Protein AF-A0A345NU60-F1 (afdb_monomer_lite)

Structure (mmCIF, N/CA/C/O backbone):
data_AF-A0A345NU60-F1
#
_entry.id   AF-A0A345NU60-F1
#
loop_
_atom_site.group_PDB
_atom_site.id
_atom_site.type_symbol
_atom_site.label_atom_id
_atom_site.label_alt_id
_atom_site.label_comp_id
_atom_site.label_asym_id
_atom_site.label_entity_id
_atom_site.label_seq_id
_atom_site.pdbx_PDB_ins_code
_atom_site.Cartn_x
_atom_site.Cartn_y
_atom_site.Cartn_z
_atom_site.occupancy
_atom_site.B_iso_or_equiv
_atom_site.auth_seq_id
_atom_site.auth_comp_id
_atom_site.auth_asym_id
_atom_site.auth_atom_id
_atom_site.pdbx_PDB_model_num
ATOM 1 N N . MET A 1 1 ? -7.873 -13.244 8.689 1.00 37.06 1 MET A N 1
ATOM 2 C CA . MET A 1 1 ? -7.153 -12.524 7.619 1.00 37.06 1 MET A CA 1
ATOM 3 C C . MET A 1 1 ? -5.979 -13.370 7.153 1.00 37.06 1 MET A C 1
ATOM 5 O O . MET A 1 1 ? -5.096 -13.674 7.952 1.00 37.06 1 MET A O 1
ATOM 9 N N . LYS A 1 2 ? -6.016 -13.857 5.907 1.00 31.64 2 LYS A N 1
ATOM 10 C CA . LYS A 1 2 ? -4.873 -14.560 5.304 1.00 31.64 2 LYS A CA 1
ATOM 11 C C . LYS A 1 2 ? -3.708 -13.569 5.213 1.00 31.64 2 LYS A C 1
ATOM 13 O O . LYS A 1 2 ? -3.926 -12.404 4.907 1.00 31.64 2 LYS A O 1
ATOM 18 N N . LYS A 1 3 ? -2.487 -14.013 5.525 1.00 34.06 3 LYS A N 1
ATOM 19 C CA . LYS A 1 3 ? -1.282 -13.175 5.450 1.00 34.06 3 LYS A CA 1
ATOM 20 C C . LYS A 1 3 ? -1.138 -12.659 4.016 1.00 34.06 3 LYS A C 1
ATOM 22 O O . LYS A 1 3 ? -0.858 -13.453 3.120 1.00 34.06 3 LYS A O 1
ATOM 27 N N . ILE A 1 4 ? -1.334 -11.359 3.809 1.00 42.28 4 ILE A N 1
ATOM 28 C CA . ILE A 1 4 ? -1.084 -10.701 2.527 1.00 42.28 4 ILE A CA 1
ATOM 29 C C . ILE A 1 4 ? 0.436 -10.595 2.382 1.00 42.28 4 ILE A C 1
ATOM 31 O O . ILE A 1 4 ? 1.082 -9.663 2.856 1.00 42.28 4 ILE A O 1
ATOM 35 N N . LEU A 1 5 ? 1.039 -11.635 1.809 1.00 33.47 5 LEU A N 1
ATOM 36 C CA . LEU A 1 5 ? 2.468 -11.679 1.548 1.00 33.47 5 LEU A CA 1
ATOM 37 C C . LEU A 1 5 ? 2.736 -10.937 0.232 1.00 33.47 5 LEU A C 1
ATOM 39 O O . LEU A 1 5 ? 2.648 -11.515 -0.847 1.00 33.47 5 LEU A O 1
ATOM 43 N N . LEU A 1 6 ? 3.060 -9.648 0.329 1.00 40.03 6 LEU A N 1
ATOM 44 C CA . LEU A 1 6 ? 3.560 -8.847 -0.790 1.00 40.03 6 LEU A CA 1
ATOM 45 C C . LEU A 1 6 ? 4.990 -9.311 -1.125 1.00 40.03 6 LEU A C 1
ATOM 47 O O . LEU A 1 6 ? 5.982 -8.816 -0.584 1.00 40.03 6 LEU A O 1
ATOM 51 N N . VAL A 1 7 ? 5.103 -10.335 -1.974 1.00 34.22 7 VAL A N 1
ATOM 52 C CA . VAL A 1 7 ? 6.391 -10.830 -2.477 1.00 34.22 7 VAL A CA 1
ATOM 53 C C . VAL A 1 7 ? 6.809 -9.978 -3.672 1.00 34.22 7 VAL A C 1
ATOM 55 O O . VAL A 1 7 ? 6.664 -10.372 -4.823 1.00 34.22 7 VAL A O 1
ATOM 58 N N . LEU A 1 8 ? 7.391 -8.806 -3.411 1.00 44.75 8 LEU A N 1
ATOM 59 C CA . LEU A 1 8 ? 8.266 -8.179 -4.400 1.00 44.75 8 LEU A CA 1
ATOM 60 C C . LEU A 1 8 ? 9.623 -8.897 -4.328 1.00 44.75 8 LEU A C 1
ATOM 62 O O . LEU A 1 8 ? 10.467 -8.561 -3.493 1.00 44.75 8 LEU A O 1
ATOM 66 N N . SER A 1 9 ? 9.892 -9.859 -5.203 1.00 34.19 9 SER A N 1
ATOM 67 C CA . SER A 1 9 ? 11.262 -10.332 -5.441 1.00 34.19 9 SER A CA 1
ATOM 68 C C . SER A 1 9 ? 11.577 -10.303 -6.933 1.00 34.19 9 SER A C 1
ATOM 70 O O . SER A 1 9 ? 11.362 -11.283 -7.637 1.00 34.19 9 SER A O 1
ATOM 72 N N . MET A 1 10 ? 12.120 -9.178 -7.408 1.00 47.56 10 MET A N 1
ATOM 73 C CA . MET A 1 10 ? 12.969 -9.169 -8.599 1.00 47.56 10 MET A CA 1
ATOM 74 C C . MET A 1 10 ? 14.352 -9.672 -8.186 1.00 47.56 10 MET A C 1
ATOM 76 O O . MET A 1 10 ? 15.073 -8.991 -7.455 1.00 47.56 10 MET A O 1
ATOM 80 N N . ILE A 1 11 ? 14.690 -10.890 -8.601 1.00 37.41 11 ILE A N 1
ATOM 81 C CA . ILE A 1 11 ? 16.056 -11.411 -8.553 1.00 37.41 11 ILE A CA 1
ATOM 82 C C . ILE A 1 11 ? 16.628 -11.191 -9.949 1.00 37.41 11 ILE A C 1
ATOM 84 O O . ILE A 1 11 ? 16.094 -11.728 -10.917 1.00 37.41 11 ILE A O 1
ATOM 88 N N . PHE A 1 12 ? 17.692 -10.400 -10.048 1.00 53.81 12 PHE A N 1
ATOM 89 C CA . PHE A 1 12 ? 18.432 -10.238 -11.292 1.00 53.81 12 PHE A CA 1
ATOM 90 C C . PHE A 1 12 ? 19.700 -11.091 -11.270 1.00 53.81 12 PHE A C 1
ATOM 92 O O . PHE A 1 12 ? 20.455 -11.067 -10.299 1.00 53.81 12 PHE A O 1
ATOM 99 N N . LEU A 1 13 ? 19.931 -11.816 -12.362 1.00 37.97 13 LEU A N 1
ATOM 100 C CA . LEU A 1 13 ? 21.223 -12.386 -12.732 1.00 37.97 13 LEU A CA 1
ATOM 101 C C . LEU A 1 13 ? 21.728 -11.531 -13.898 1.00 37.97 13 LEU A C 1
ATOM 103 O O . LEU A 1 13 ? 21.046 -11.465 -14.915 1.00 37.97 13 LEU A O 1
ATOM 107 N N . TYR A 1 14 ? 22.861 -10.843 -13.740 1.00 55.00 14 TYR A N 1
ATOM 108 C CA . TYR A 1 14 ? 23.438 -10.015 -14.804 1.00 55.00 14 TYR A CA 1
ATOM 109 C C . TYR A 1 14 ? 24.784 -10.579 -15.261 1.00 55.00 14 TYR A C 1
ATOM 111 O O . TYR A 1 14 ? 25.679 -10.802 -14.442 1.00 55.00 14 TYR A O 1
ATOM 119 N N . GLY A 1 15 ? 24.925 -10.769 -16.576 1.00 44.53 15 GLY A N 1
ATOM 120 C CA . GLY A 1 15 ? 26.195 -10.997 -17.257 1.00 44.53 15 GLY A CA 1
ATOM 121 C C . GLY A 1 15 ? 26.797 -9.679 -17.751 1.00 44.53 15 GLY A C 1
ATOM 122 O O . GLY A 1 15 ? 26.311 -9.087 -18.713 1.00 44.53 15 GLY A O 1
ATOM 123 N N . CYS A 1 16 ? 27.882 -9.220 -17.119 1.00 44.72 16 CYS A N 1
ATOM 124 C CA . CYS A 1 16 ? 28.660 -8.066 -17.580 1.00 44.72 16 CYS A CA 1
ATOM 125 C C . CYS A 1 16 ? 29.133 -8.280 -19.018 1.00 44.72 16 CYS A C 1
ATOM 127 O O . CYS A 1 16 ? 29.968 -9.145 -19.277 1.00 44.72 16 CYS A O 1
ATOM 129 N N . SER A 1 17 ? 28.653 -7.470 -19.953 1.00 43.28 17 SER A N 1
ATOM 130 C CA . SER A 1 17 ? 29.192 -7.494 -21.306 1.00 43.28 17 SER A CA 1
ATOM 131 C C . SER A 1 17 ? 29.131 -6.114 -21.963 1.00 43.28 17 SER A C 1
ATOM 133 O O . SER A 1 17 ? 28.233 -5.309 -21.719 1.00 43.28 17 SER A O 1
ATOM 135 N N . HIS A 1 18 ? 30.163 -5.828 -22.746 1.00 48.66 18 HIS A N 1
ATOM 136 C CA . HIS A 1 18 ? 30.676 -4.496 -23.043 1.00 48.66 18 HIS A CA 1
ATOM 137 C C . HIS A 1 18 ? 30.187 -4.019 -24.424 1.00 48.66 18 HIS A C 1
ATOM 139 O O . HIS A 1 18 ? 30.921 -4.170 -25.386 1.00 48.66 18 HIS A O 1
ATOM 145 N N . GLU A 1 19 ? 28.959 -3.486 -24.543 1.00 43.19 19 GLU A N 1
ATOM 146 C CA . GLU A 1 19 ? 28.569 -2.640 -25.694 1.00 43.19 19 GLU A CA 1
ATOM 147 C C . GLU A 1 19 ? 27.298 -1.786 -25.448 1.00 43.19 19 GLU A C 1
ATOM 149 O O . GLU A 1 19 ? 26.318 -2.248 -24.865 1.00 43.19 19 GLU A O 1
ATOM 154 N N . THR A 1 20 ? 27.343 -0.542 -25.956 1.00 51.22 20 THR A N 1
ATOM 155 C CA . THR A 1 20 ? 26.366 0.582 -26.002 1.00 51.22 20 THR A CA 1
ATOM 156 C C . THR A 1 20 ? 25.952 1.310 -24.705 1.00 51.22 20 THR A C 1
ATOM 158 O O . THR A 1 20 ? 25.317 0.774 -23.801 1.00 51.22 20 THR A O 1
ATOM 161 N N . THR A 1 21 ? 26.243 2.617 -24.678 1.00 63.09 21 THR A N 1
ATOM 162 C CA . THR A 1 21 ? 25.981 3.581 -23.591 1.00 63.09 21 THR A CA 1
ATOM 163 C C . THR A 1 21 ? 24.506 3.711 -23.194 1.00 63.09 21 THR A C 1
ATOM 165 O O . THR A 1 21 ? 24.217 3.911 -22.019 1.00 63.09 21 THR A O 1
ATOM 168 N N . GLN A 1 22 ? 23.565 3.547 -24.131 1.00 64.38 22 GLN A N 1
ATOM 169 C CA . GLN A 1 22 ? 22.123 3.654 -23.852 1.00 64.38 22 GLN A CA 1
ATOM 170 C C . GLN A 1 22 ? 21.566 2.447 -23.083 1.00 64.38 22 GLN A C 1
ATOM 172 O O . GLN A 1 22 ? 20.687 2.603 -22.240 1.00 64.38 22 GLN A O 1
ATOM 177 N N . ILE A 1 23 ? 22.087 1.240 -23.332 1.00 69.06 23 ILE A N 1
ATOM 178 C CA . ILE A 1 23 ? 21.702 0.044 -22.565 1.00 69.06 23 ILE A CA 1
ATOM 179 C C . ILE A 1 23 ? 22.193 0.175 -21.125 1.00 69.06 23 ILE A C 1
ATOM 181 O O . ILE A 1 23 ? 21.437 -0.075 -20.192 1.00 69.06 23 ILE A O 1
ATOM 185 N N . GLN A 1 24 ? 23.431 0.639 -20.947 1.00 72.12 24 GLN A N 1
ATOM 186 C CA . GLN A 1 24 ? 23.996 0.900 -19.624 1.00 72.12 24 GLN A CA 1
ATOM 187 C C . GLN A 1 24 ? 23.198 1.968 -18.860 1.00 72.12 24 GLN A C 1
ATOM 189 O O . GLN A 1 24 ? 23.041 1.864 -17.646 1.00 72.12 24 GLN A O 1
ATOM 194 N N . GLU A 1 25 ? 22.664 2.976 -19.555 1.00 74.19 25 GLU A N 1
ATOM 195 C CA . GLU A 1 25 ? 21.789 3.995 -18.966 1.00 74.19 25 GLU A CA 1
ATOM 196 C C . GLU A 1 25 ? 20.452 3.402 -18.487 1.00 74.19 25 GLU A C 1
ATOM 198 O O . GLU A 1 25 ? 20.041 3.650 -17.349 1.00 74.19 25 GLU A O 1
ATOM 203 N N . ILE A 1 26 ? 19.820 2.551 -19.306 1.00 74.94 26 ILE A N 1
ATOM 204 C CA . ILE A 1 26 ? 18.599 1.817 -18.938 1.00 74.94 26 ILE A CA 1
ATOM 205 C C . ILE A 1 26 ? 18.858 0.913 -17.728 1.00 74.94 26 ILE A C 1
ATOM 207 O O . ILE A 1 26 ? 18.120 0.980 -16.745 1.00 74.94 26 ILE A O 1
ATOM 211 N N . GLU A 1 27 ? 19.916 0.101 -17.758 1.00 77.25 27 GLU A N 1
ATOM 212 C CA . GLU A 1 27 ? 20.291 -0.782 -16.648 1.00 77.25 27 GLU A CA 1
ATOM 213 C C . GLU A 1 27 ? 20.542 0.015 -15.363 1.00 77.25 27 GLU A C 1
ATOM 215 O O . GLU A 1 27 ? 20.016 -0.326 -14.303 1.00 77.25 27 GLU A O 1
ATOM 220 N N . MET A 1 28 ? 21.282 1.123 -15.450 1.00 79.50 28 MET A N 1
ATOM 221 C CA . MET A 1 28 ? 21.590 1.968 -14.300 1.00 79.50 28 MET A CA 1
ATOM 222 C C . MET A 1 28 ? 20.338 2.571 -13.664 1.00 79.50 28 MET A C 1
ATOM 224 O O . MET A 1 28 ? 20.219 2.582 -12.435 1.00 79.50 28 MET A O 1
ATOM 228 N N . ILE A 1 29 ? 19.398 3.070 -14.465 1.00 79.56 29 ILE A N 1
ATOM 229 C CA . ILE A 1 29 ? 18.168 3.654 -13.926 1.00 79.56 29 ILE A CA 1
ATOM 230 C C . ILE A 1 29 ? 17.245 2.565 -13.368 1.00 79.56 29 ILE A C 1
ATOM 232 O O . ILE A 1 29 ? 16.687 2.745 -12.285 1.00 79.56 29 ILE A O 1
ATOM 236 N N . LEU A 1 30 ? 17.170 1.392 -13.999 1.00 79.06 30 LEU A N 1
ATOM 237 C CA . LEU A 1 30 ? 16.445 0.248 -13.440 1.00 79.06 30 LEU A CA 1
ATOM 238 C C . LEU A 1 30 ? 17.038 -0.226 -12.105 1.00 79.06 30 LEU A C 1
ATOM 240 O O . LEU A 1 30 ? 16.286 -0.577 -11.194 1.00 79.06 30 LEU A O 1
ATOM 244 N N . MET A 1 31 ? 18.363 -0.170 -11.929 1.00 79.50 31 MET A N 1
ATOM 245 C CA . MET A 1 31 ? 18.987 -0.421 -10.624 1.00 79.50 31 MET A CA 1
ATOM 246 C C . MET A 1 31 ? 18.553 0.607 -9.574 1.00 79.50 31 MET A C 1
ATOM 248 O O . MET A 1 31 ? 18.229 0.222 -8.450 1.00 79.50 31 MET A O 1
ATOM 252 N N . LYS A 1 32 ? 18.516 1.901 -9.922 1.00 81.56 32 LYS A N 1
ATOM 253 C CA . LYS A 1 32 ? 18.054 2.961 -9.007 1.00 81.56 32 LYS A CA 1
ATOM 254 C C . LYS A 1 32 ? 16.594 2.762 -8.603 1.00 81.56 32 LYS A C 1
ATOM 256 O O . LYS A 1 32 ? 16.273 2.863 -7.422 1.00 81.56 32 LYS A O 1
ATOM 261 N N . VAL A 1 33 ? 15.730 2.445 -9.565 1.00 84.12 33 VAL A N 1
ATOM 262 C CA . VAL A 1 33 ? 14.310 2.123 -9.344 1.00 84.12 33 VAL A CA 1
ATOM 263 C C . VAL A 1 33 ? 14.172 0.941 -8.389 1.00 84.12 33 VAL A C 1
ATOM 265 O O . VAL A 1 33 ? 13.507 1.051 -7.360 1.00 84.12 33 VAL A O 1
ATOM 268 N N . ASN A 1 34 ? 14.882 -0.156 -8.660 1.00 81.69 34 ASN A N 1
ATOM 269 C CA . ASN A 1 34 ? 14.853 -1.342 -7.809 1.00 81.69 34 ASN A CA 1
ATOM 270 C C . ASN A 1 34 ? 15.375 -1.059 -6.389 1.00 81.69 34 ASN A C 1
ATOM 272 O O . ASN A 1 34 ? 14.824 -1.573 -5.417 1.00 81.69 34 ASN A O 1
ATOM 276 N N . GLU A 1 35 ? 16.404 -0.221 -6.241 1.00 83.44 35 GLU A N 1
ATOM 277 C CA . GLU A 1 35 ? 16.915 0.174 -4.925 1.00 83.44 35 GLU A CA 1
ATOM 278 C C . GLU A 1 35 ? 15.892 1.006 -4.138 1.00 83.44 35 GLU A C 1
ATOM 280 O O . GLU A 1 35 ? 15.679 0.756 -2.947 1.00 83.44 35 GLU A O 1
ATOM 285 N N . LYS A 1 36 ? 15.190 1.938 -4.796 1.00 83.88 36 LYS A N 1
ATOM 286 C CA . LYS A 1 36 ? 14.098 2.701 -4.170 1.00 83.88 36 LYS A CA 1
ATOM 287 C C . LYS A 1 36 ? 12.960 1.784 -3.724 1.00 83.88 36 LYS A C 1
ATOM 289 O O . LYS A 1 36 ? 12.543 1.843 -2.567 1.00 83.88 36 LYS A O 1
ATOM 294 N N . GLU A 1 37 ? 12.519 0.872 -4.583 1.00 83.62 37 GLU A N 1
ATOM 295 C CA . GLU A 1 37 ? 11.465 -0.093 -4.246 1.00 83.62 37 GLU A CA 1
ATOM 296 C C . GLU A 1 37 ? 11.891 -1.082 -3.153 1.00 83.62 37 GLU A C 1
ATOM 298 O O . GLU A 1 37 ? 11.076 -1.506 -2.328 1.00 83.62 37 GLU A O 1
ATOM 303 N N . ARG A 1 38 ? 13.183 -1.425 -3.067 1.00 84.88 38 ARG 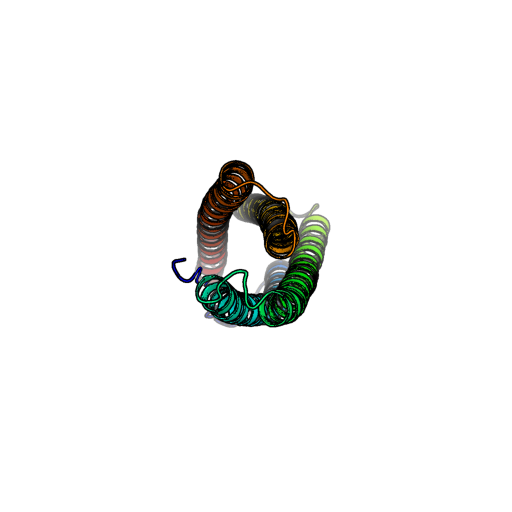A N 1
ATOM 304 C CA . ARG A 1 38 ? 13.730 -2.251 -1.980 1.00 84.88 38 ARG A CA 1
ATOM 305 C C . ARG A 1 38 ? 13.560 -1.586 -0.615 1.00 84.88 38 ARG A C 1
ATOM 307 O O . ARG A 1 38 ? 13.265 -2.287 0.355 1.00 84.88 38 ARG A O 1
ATOM 314 N N . LEU A 1 39 ? 13.702 -0.262 -0.527 1.00 84.88 39 LEU A N 1
ATOM 315 C CA . LEU A 1 39 ? 13.386 0.482 0.698 1.00 84.88 39 LEU A CA 1
ATOM 316 C C . LEU A 1 39 ? 11.893 0.365 1.040 1.00 84.88 39 LEU A C 1
ATOM 318 O O . LEU A 1 39 ? 11.556 0.134 2.205 1.00 84.88 39 LEU A O 1
ATOM 322 N N . GLY A 1 40 ? 11.023 0.420 0.026 1.00 85.50 40 GLY A N 1
ATOM 323 C CA . GLY A 1 40 ? 9.582 0.163 0.131 1.00 85.50 40 GLY A CA 1
ATOM 324 C C . GLY A 1 40 ? 9.257 -1.164 0.824 1.00 85.50 40 GLY A C 1
ATOM 325 O O . GLY A 1 40 ? 8.488 -1.193 1.787 1.00 85.50 40 GLY A O 1
ATOM 326 N N . LYS A 1 41 ? 9.946 -2.255 0.456 1.00 86.94 41 LYS A N 1
ATOM 327 C CA . LYS A 1 41 ? 9.777 -3.582 1.097 1.00 86.94 41 LYS A CA 1
ATOM 328 C C . LYS A 1 41 ? 10.004 -3.551 2.607 1.00 86.94 41 LYS A C 1
ATOM 330 O O . LYS A 1 41 ? 9.341 -4.269 3.357 1.00 86.94 41 LYS A O 1
ATOM 335 N N . GLY A 1 42 ? 10.944 -2.726 3.071 1.00 89.06 42 GLY A N 1
ATOM 336 C CA . GLY A 1 42 ? 11.199 -2.538 4.496 1.00 89.06 42 GLY A CA 1
ATOM 337 C C . GLY A 1 42 ? 9.993 -1.945 5.229 1.00 89.06 42 GLY A C 1
ATOM 338 O O . GLY A 1 42 ? 9.696 -2.357 6.353 1.00 89.06 42 GLY A O 1
ATOM 339 N N . TYR A 1 43 ? 9.276 -1.020 4.589 1.00 92.06 43 TYR A N 1
ATOM 340 C CA . TYR A 1 43 ? 8.045 -0.442 5.123 1.00 92.06 43 TYR A CA 1
ATOM 341 C C . TYR A 1 43 ? 6.880 -1.431 5.076 1.00 92.06 43 TYR A C 1
ATOM 343 O O . TYR A 1 43 ? 6.210 -1.578 6.094 1.00 92.06 43 TYR A O 1
ATOM 351 N N . VAL A 1 44 ? 6.705 -2.185 3.984 1.00 87.75 44 VAL A N 1
ATOM 352 C CA . VAL A 1 44 ? 5.685 -3.252 3.892 1.00 87.75 44 VAL A CA 1
ATOM 353 C C . VAL A 1 44 ? 5.888 -4.314 4.976 1.00 87.75 44 VAL A C 1
ATOM 355 O O . VAL A 1 44 ? 4.942 -4.724 5.644 1.00 87.75 44 VAL A O 1
ATOM 358 N N . LYS A 1 45 ? 7.135 -4.721 5.245 1.00 91.25 45 LYS A N 1
ATOM 359 C CA . LYS A 1 45 ? 7.428 -5.668 6.332 1.00 91.25 45 LYS A CA 1
ATOM 360 C C . LYS A 1 45 ? 7.009 -5.122 7.700 1.00 91.25 45 LYS A C 1
ATOM 362 O O . LYS A 1 45 ? 6.451 -5.860 8.508 1.00 91.25 45 LYS A O 1
ATOM 367 N N . LYS A 1 46 ? 7.286 -3.843 7.974 1.00 93.06 46 LYS A N 1
ATOM 368 C CA . LYS A 1 46 ? 6.851 -3.185 9.218 1.00 93.06 46 LYS A CA 1
ATOM 369 C C . LYS A 1 46 ? 5.331 -3.042 9.281 1.00 93.06 46 LYS A C 1
ATOM 371 O O . LYS A 1 46 ? 4.768 -3.208 10.356 1.00 93.06 46 LYS A O 1
ATOM 376 N N . LEU A 1 47 ? 4.684 -2.775 8.148 1.00 93.62 47 LEU A N 1
ATOM 377 C CA . LEU A 1 47 ? 3.230 -2.711 8.026 1.00 93.62 47 LEU A CA 1
ATOM 378 C C . LEU A 1 47 ? 2.588 -4.028 8.475 1.00 93.62 47 LEU A C 1
ATOM 380 O O . LEU A 1 47 ? 1.778 -4.010 9.395 1.00 93.62 47 LEU A O 1
ATOM 384 N N . GLY A 1 48 ? 3.056 -5.162 7.945 1.00 91.38 48 GLY A N 1
ATOM 385 C CA . GLY A 1 48 ? 2.560 -6.484 8.340 1.00 91.38 48 GLY A CA 1
ATOM 386 C C . GLY A 1 48 ? 2.776 -6.805 9.825 1.00 91.38 48 GLY A C 1
ATOM 387 O O . GLY A 1 48 ? 1.933 -7.431 10.460 1.00 91.38 48 GLY A O 1
ATOM 388 N N . GLN A 1 49 ? 3.870 -6.323 10.428 1.00 95.12 49 GLN A N 1
ATOM 389 C CA . GLN A 1 49 ? 4.082 -6.449 11.878 1.00 95.12 49 GLN A CA 1
ATOM 390 C C . GLN A 1 49 ? 3.086 -5.618 12.693 1.00 95.12 49 GLN A C 1
ATOM 392 O O . GLN A 1 49 ? 2.716 -6.014 13.799 1.00 95.12 49 GLN A O 1
ATOM 397 N N . TYR A 1 50 ? 2.688 -4.446 12.195 1.00 96.44 50 TYR A N 1
ATOM 398 C CA . TYR A 1 50 ? 1.659 -3.640 12.842 1.00 96.44 50 TYR A CA 1
ATOM 399 C C . TYR A 1 50 ? 0.276 -4.268 12.690 1.00 96.44 50 TYR A C 1
ATOM 401 O O . TYR A 1 50 ? -0.447 -4.311 13.676 1.00 96.44 50 TYR A O 1
ATOM 409 N N . GLU A 1 51 ? -0.051 -4.830 11.529 1.00 93.94 51 GLU A N 1
ATOM 410 C CA . GLU A 1 51 ? -1.304 -5.567 11.300 1.00 93.94 51 GLU A CA 1
ATOM 411 C C . GLU A 1 51 ? -1.442 -6.785 12.216 1.00 93.94 51 GLU A C 1
ATOM 413 O O . GLU A 1 51 ? -2.493 -7.011 12.811 1.00 93.94 51 GLU A O 1
ATOM 418 N N . GLU A 1 52 ? -0.365 -7.552 12.396 1.00 94.25 52 GLU A N 1
ATOM 419 C CA . GLU A 1 52 ? -0.364 -8.687 13.321 1.00 94.25 52 GLU A CA 1
ATOM 420 C C . GLU A 1 52 ? -0.613 -8.230 14.767 1.00 94.25 52 GLU A C 1
ATOM 422 O O . GLU A 1 52 ? -1.438 -8.805 15.478 1.00 94.25 52 GLU A O 1
ATOM 427 N N . LYS A 1 53 ? 0.053 -7.151 15.197 1.00 95.19 53 LYS A N 1
ATOM 428 C CA . LYS A 1 53 ? -0.161 -6.565 16.529 1.00 95.19 53 LYS A CA 1
ATOM 429 C C . LYS A 1 53 ? -1.576 -6.025 16.700 1.00 95.19 53 LYS A C 1
ATOM 431 O O . LYS A 1 53 ? -2.168 -6.210 17.758 1.00 95.19 53 LYS A O 1
ATOM 436 N N . GLU A 1 54 ? -2.104 -5.355 15.685 1.00 93.75 54 GLU A N 1
ATOM 437 C CA . GLU A 1 54 ? -3.465 -4.830 15.672 1.00 93.75 54 GLU A CA 1
ATOM 438 C C . GLU A 1 54 ? -4.486 -5.952 15.836 1.00 93.75 54 GLU A C 1
ATOM 440 O O . GLU A 1 54 ? -5.347 -5.855 16.704 1.00 93.75 54 GLU A O 1
ATOM 445 N N . GLN A 1 55 ? -4.335 -7.052 15.092 1.00 91.81 55 GLN A N 1
ATOM 446 C CA . GLN A 1 55 ? -5.217 -8.211 15.203 1.00 91.81 55 GLN A CA 1
ATOM 447 C C . GLN A 1 55 ? -5.189 -8.827 16.606 1.00 91.81 55 GLN A C 1
ATOM 449 O O . GLN A 1 55 ? -6.238 -9.194 17.141 1.00 91.81 55 GLN A O 1
ATOM 454 N N . LEU A 1 56 ? -4.006 -8.940 17.218 1.00 93.31 56 LEU A N 1
ATOM 455 C CA . LEU A 1 56 ? -3.873 -9.436 18.590 1.00 93.31 56 LEU A CA 1
ATOM 456 C C . LEU A 1 56 ? -4.606 -8.530 19.588 1.00 93.31 56 LEU A C 1
ATOM 458 O O . LEU A 1 56 ? -5.359 -9.024 20.427 1.00 93.31 56 LEU A O 1
ATOM 462 N N . VAL A 1 57 ? -4.432 -7.209 19.477 1.00 93.31 57 VAL A N 1
ATOM 463 C CA . VAL A 1 57 ? -5.120 -6.243 20.348 1.00 93.31 57 VAL A CA 1
ATOM 464 C C . VAL A 1 57 ? -6.629 -6.263 20.101 1.00 93.31 57 VAL A C 1
ATOM 466 O O . VAL A 1 57 ? -7.390 -6.262 21.062 1.00 93.31 57 VAL A O 1
ATOM 469 N N . PHE A 1 58 ? -7.073 -6.333 18.846 1.00 91.44 58 PHE A N 1
ATOM 470 C CA . PHE A 1 58 ? -8.491 -6.410 18.497 1.00 91.44 58 PHE A CA 1
ATOM 471 C C . PHE A 1 58 ? -9.154 -7.648 19.099 1.00 91.44 58 PHE A C 1
ATOM 473 O O . PHE A 1 58 ? -10.202 -7.547 19.730 1.00 91.44 58 PHE A O 1
ATOM 480 N N . THR A 1 59 ? -8.503 -8.806 18.968 1.00 89.31 59 THR A N 1
ATOM 481 C CA . THR A 1 59 ? -8.995 -10.075 19.523 1.00 89.31 59 THR A CA 1
ATOM 482 C C . THR A 1 59 ? -9.124 -9.976 21.044 1.00 89.31 59 THR A C 1
ATOM 484 O O . THR A 1 59 ? -10.168 -10.313 21.593 1.00 89.31 59 THR A O 1
ATOM 487 N N . ALA A 1 60 ? -8.122 -9.399 21.715 1.00 89.50 60 ALA A N 1
ATOM 488 C CA . ALA A 1 60 ? -8.181 -9.152 23.152 1.00 89.50 60 ALA A CA 1
ATOM 489 C C . ALA A 1 60 ? -9.310 -8.181 23.548 1.00 89.50 60 ALA A C 1
ATOM 491 O O . ALA A 1 60 ? -9.899 -8.351 24.609 1.00 89.50 60 ALA A O 1
ATOM 492 N N . ILE A 1 61 ? -9.644 -7.179 22.720 1.00 88.44 61 ILE A N 1
ATOM 493 C CA . ILE A 1 61 ? -10.795 -6.291 22.968 1.00 88.44 61 ILE A CA 1
ATOM 494 C C . ILE A 1 61 ? -12.108 -7.077 22.901 1.00 88.44 61 ILE A C 1
ATOM 496 O O . ILE A 1 61 ? -12.961 -6.876 23.759 1.00 88.44 61 ILE A O 1
ATOM 500 N N . MET A 1 62 ? -12.265 -7.976 21.926 1.00 84.00 62 MET A N 1
ATOM 501 C CA . MET A 1 62 ? -13.483 -8.785 21.764 1.00 84.00 62 MET A CA 1
ATOM 502 C C . MET A 1 62 ? -13.702 -9.788 22.906 1.00 84.00 62 MET A C 1
ATOM 504 O O . MET A 1 62 ? -14.837 -10.158 23.189 1.00 84.00 62 MET A O 1
ATOM 508 N N . GLU A 1 63 ? -12.639 -10.198 23.600 1.00 85.94 63 GLU A N 1
ATOM 509 C CA . GLU A 1 63 ? -12.727 -11.029 24.810 1.00 85.94 63 GLU A CA 1
ATOM 510 C C . GLU A 1 63 ? -13.163 -10.238 26.060 1.00 85.94 63 GLU A C 1
ATOM 512 O O . GLU A 1 63 ? -13.535 -10.824 27.082 1.00 85.94 63 GLU A O 1
ATOM 517 N N . LEU A 1 64 ? -13.112 -8.901 26.018 1.00 83.19 64 LEU A N 1
ATOM 518 C CA . LEU A 1 64 ? -13.537 -8.055 27.129 1.00 83.19 64 LEU A CA 1
ATOM 519 C C . LEU A 1 64 ? -15.050 -7.830 27.091 1.00 83.19 64 LEU A C 1
ATOM 521 O O . LEU A 1 64 ? -15.633 -7.467 26.076 1.00 83.19 64 LEU A O 1
ATOM 525 N N . THR A 1 65 ? -15.692 -7.948 28.252 1.00 67.88 65 THR A N 1
ATOM 526 C CA . THR A 1 65 ? -17.083 -7.518 28.423 1.00 67.88 65 THR A CA 1
ATOM 527 C C . THR A 1 65 ? -17.165 -5.999 28.621 1.00 67.88 65 THR A C 1
ATOM 529 O O . THR A 1 65 ? -16.240 -5.386 29.161 1.00 67.88 65 THR A O 1
ATOM 532 N N . GLN A 1 66 ? -18.304 -5.379 28.278 1.00 62.88 66 GLN A N 1
ATOM 533 C CA . GLN A 1 66 ? -18.554 -3.938 28.490 1.00 62.88 66 GLN A CA 1
ATOM 534 C C . GLN A 1 66 ? -18.354 -3.480 29.950 1.00 62.88 66 GLN A C 1
ATOM 536 O O . GLN A 1 66 ? -17.974 -2.337 30.193 1.00 62.88 66 GLN A O 1
ATOM 541 N N . GLN A 1 67 ? -18.522 -4.374 30.935 1.00 63.59 67 GLN A N 1
ATOM 542 C CA . GLN A 1 67 ? -18.253 -4.094 32.356 1.00 63.59 67 GLN A CA 1
ATOM 543 C C . GLN A 1 67 ? -16.777 -3.749 32.631 1.00 63.59 67 GLN A C 1
ATOM 545 O O . GLN A 1 67 ? -16.453 -3.142 33.649 1.00 63.59 67 GLN A O 1
ATOM 550 N N . ARG A 1 68 ? -15.873 -4.087 31.704 1.00 78.12 68 ARG A N 1
ATOM 551 C CA . ARG A 1 68 ? -14.455 -3.710 31.718 1.00 78.12 68 ARG A CA 1
ATOM 552 C C . ARG A 1 68 ? -14.181 -2.491 30.830 1.00 78.12 68 ARG A C 1
ATOM 554 O O . ARG A 1 68 ? -13.135 -2.426 30.186 1.00 78.12 68 ARG A O 1
ATOM 561 N N . HIS A 1 69 ? -15.087 -1.508 30.817 1.00 76.56 69 HIS A N 1
ATOM 562 C CA . HIS A 1 69 ? -15.019 -0.305 29.969 1.00 76.56 69 HIS A CA 1
ATOM 563 C C . HIS A 1 69 ? -13.652 0.396 29.989 1.00 76.56 69 HIS A C 1
ATOM 565 O O . HIS A 1 69 ? -13.117 0.754 28.943 1.00 76.56 69 HIS A O 1
ATOM 571 N N . PHE A 1 70 ? -13.017 0.503 31.161 1.00 83.56 70 PHE A N 1
ATOM 572 C CA . PHE A 1 70 ? -11.671 1.074 31.272 1.00 83.56 70 PHE A CA 1
ATOM 573 C C . PHE A 1 70 ? -10.607 0.274 30.495 1.00 83.56 70 PHE A C 1
ATOM 575 O O . PHE A 1 70 ? -9.740 0.855 29.839 1.00 83.56 70 PHE A O 1
ATOM 582 N N . ALA A 1 71 ? -10.673 -1.061 30.536 1.00 85.94 71 ALA A N 1
ATOM 583 C CA . ALA A 1 71 ? -9.758 -1.929 29.797 1.00 85.94 71 ALA A CA 1
ATOM 584 C C . ALA A 1 71 ? -10.017 -1.870 28.283 1.00 85.94 71 ALA A C 1
ATOM 586 O O . ALA A 1 71 ? -9.057 -1.853 27.508 1.00 85.94 71 ALA A O 1
ATOM 587 N N . VAL A 1 72 ? -11.288 -1.761 27.872 1.00 86.31 72 VAL A N 1
ATOM 588 C CA . VAL A 1 72 ? -11.675 -1.535 26.470 1.00 86.31 72 VAL A CA 1
ATOM 589 C C . VAL A 1 72 ? -11.075 -0.223 25.972 1.00 86.31 72 VAL A C 1
ATOM 591 O O . VAL A 1 72 ? -10.317 -0.232 25.008 1.00 86.31 72 VAL A O 1
ATOM 594 N N . ARG A 1 73 ? -11.283 0.886 26.692 1.00 87.94 73 ARG A N 1
ATOM 595 C CA . ARG A 1 73 ? -10.762 2.213 26.324 1.00 87.94 73 ARG A CA 1
ATOM 596 C C . ARG A 1 73 ? -9.236 2.248 26.188 1.00 87.94 73 ARG A C 1
ATOM 598 O O . ARG A 1 73 ? -8.684 2.809 25.240 1.00 87.94 73 ARG A O 1
ATOM 605 N N . LYS A 1 74 ? -8.516 1.614 27.119 1.00 91.00 74 LYS A N 1
ATOM 606 C CA . LYS A 1 74 ? -7.046 1.516 27.048 1.00 91.00 74 LYS A CA 1
ATOM 607 C C . LYS A 1 74 ? -6.586 0.729 25.814 1.00 91.00 74 LYS A C 1
ATOM 609 O O . LYS A 1 74 ? -5.615 1.110 25.153 1.00 91.00 74 LYS A O 1
ATOM 614 N N . SER A 1 75 ? -7.279 -0.360 25.503 1.00 92.31 75 SER A N 1
ATOM 615 C CA . SER A 1 75 ? -6.960 -1.214 24.358 1.00 92.31 75 SER A CA 1
ATOM 616 C C . SER A 1 75 ? -7.307 -0.527 23.038 1.00 92.31 75 SER A C 1
ATOM 618 O O . SER A 1 75 ? -6.502 -0.555 22.111 1.00 92.31 75 SER A O 1
ATOM 620 N N . VAL A 1 76 ? -8.422 0.204 22.981 1.00 92.75 76 VAL A N 1
ATOM 621 C CA . VAL A 1 76 ? -8.793 1.017 21.818 1.00 92.75 76 VAL A CA 1
ATOM 622 C C . VAL A 1 76 ? -7.807 2.168 21.591 1.00 92.75 76 VAL A C 1
ATOM 624 O O . VAL A 1 76 ? -7.392 2.432 20.465 1.00 92.75 76 VAL A O 1
ATOM 627 N N . THR A 1 77 ? -7.335 2.827 22.647 1.00 94.88 77 THR A N 1
ATOM 628 C CA . THR A 1 77 ? -6.258 3.824 22.504 1.00 94.88 77 THR A CA 1
ATOM 629 C C . THR A 1 77 ? -5.005 3.196 21.881 1.00 94.88 77 THR A C 1
ATOM 631 O O . THR A 1 77 ? -4.358 3.789 21.015 1.00 94.88 77 THR A O 1
ATOM 634 N N . THR A 1 78 ? -4.679 1.966 22.285 1.00 95.75 78 THR A N 1
ATOM 635 C CA . THR A 1 78 ? -3.537 1.220 21.745 1.00 95.75 78 THR A CA 1
ATOM 636 C C . THR A 1 78 ? -3.743 0.860 20.275 1.00 95.75 78 THR A C 1
ATOM 638 O O . THR A 1 78 ? -2.853 1.111 19.464 1.00 95.75 78 THR A O 1
ATOM 641 N N . ILE A 1 79 ? -4.908 0.325 19.906 1.00 95.75 79 ILE A N 1
ATOM 642 C CA . ILE A 1 79 ? -5.177 -0.105 18.531 1.00 95.75 79 ILE A CA 1
ATOM 643 C C . ILE A 1 79 ? -5.244 1.086 17.563 1.00 95.75 79 ILE A C 1
ATOM 645 O O . ILE A 1 79 ? -4.641 1.040 16.496 1.00 95.75 79 ILE A O 1
ATOM 649 N N . LYS A 1 80 ? -5.833 2.217 17.982 1.00 96.88 80 LYS A N 1
ATOM 650 C CA . LYS A 1 80 ? -5.837 3.470 17.207 1.00 96.88 80 LYS A CA 1
ATOM 651 C C . LYS A 1 80 ? -4.422 3.989 16.947 1.00 96.88 80 LYS A C 1
ATOM 653 O O . LYS A 1 80 ? -4.136 4.504 15.868 1.00 96.88 80 LYS A O 1
ATOM 658 N N . LYS A 1 81 ? -3.510 3.852 17.916 1.00 97.94 81 LYS A N 1
ATOM 659 C CA . LYS A 1 81 ? -2.096 4.194 17.710 1.00 97.94 81 LYS A CA 1
ATOM 660 C C . LYS A 1 81 ? -1.457 3.296 16.646 1.00 97.94 81 LYS A C 1
ATOM 662 O O . LYS A 1 81 ? -0.792 3.817 15.758 1.00 97.94 81 LYS A O 1
ATOM 667 N N . ILE A 1 82 ? -1.698 1.986 16.704 1.00 97.94 82 ILE A N 1
ATOM 668 C CA . ILE A 1 82 ? -1.173 1.031 15.716 1.00 97.94 82 ILE A CA 1
ATOM 669 C C . ILE A 1 82 ? -1.710 1.346 14.310 1.00 97.94 82 ILE A C 1
ATOM 671 O O . ILE A 1 82 ? -0.929 1.390 13.363 1.00 97.94 82 ILE A O 1
ATOM 675 N N . ALA A 1 83 ? -3.003 1.647 14.171 1.00 97.19 83 ALA A N 1
ATOM 676 C CA . ALA A 1 83 ? -3.604 2.067 12.904 1.00 97.19 83 ALA A CA 1
ATOM 677 C C . ALA A 1 83 ? -2.940 3.339 12.331 1.00 97.19 83 ALA A C 1
ATOM 679 O O . ALA A 1 83 ? -2.602 3.399 11.149 1.00 97.19 83 ALA A O 1
ATOM 680 N N . ASN A 1 84 ? -2.647 4.336 13.172 1.00 98.00 84 ASN A N 1
ATOM 681 C CA . ASN A 1 84 ? -1.891 5.520 12.744 1.00 98.00 84 ASN A CA 1
ATOM 682 C C . ASN A 1 84 ? -0.445 5.187 12.334 1.00 98.00 84 ASN A C 1
ATOM 684 O O . ASN A 1 84 ? 0.058 5.726 11.346 1.00 98.00 84 ASN A O 1
ATOM 688 N N . ASP A 1 85 ? 0.217 4.268 13.042 1.00 97.88 85 ASP A N 1
ATOM 689 C CA . ASP A 1 85 ? 1.546 3.781 12.657 1.00 97.88 85 ASP A CA 1
ATOM 690 C C . ASP A 1 85 ? 1.500 3.060 11.292 1.00 97.88 85 ASP A C 1
ATOM 692 O O . ASP A 1 85 ? 2.405 3.243 10.469 1.00 97.88 85 ASP A O 1
ATOM 696 N N . ARG A 1 86 ? 0.423 2.313 10.995 1.00 97.94 86 ARG A N 1
ATOM 697 C CA . ARG A 1 86 ? 0.172 1.707 9.672 1.00 97.94 86 ARG A CA 1
ATOM 698 C C . ARG A 1 86 ? 0.027 2.773 8.583 1.00 97.94 86 ARG A C 1
ATOM 700 O O . ARG A 1 86 ? 0.708 2.671 7.561 1.00 97.94 86 ARG A O 1
ATOM 707 N N . LEU A 1 87 ? -0.768 3.824 8.813 1.00 98.19 87 LEU A N 1
ATOM 708 C CA . LEU A 1 87 ? -0.909 4.960 7.884 1.00 98.19 87 LEU A CA 1
ATOM 709 C C . LEU A 1 87 ? 0.436 5.645 7.595 1.00 98.19 87 LEU A C 1
ATOM 711 O O . LEU A 1 87 ? 0.744 5.987 6.448 1.00 98.19 87 LEU A O 1
ATOM 715 N N . ALA A 1 88 ? 1.270 5.814 8.621 1.00 97.62 88 ALA A N 1
ATOM 716 C CA . ALA A 1 88 ? 2.597 6.392 8.461 1.00 97.62 88 ALA A CA 1
ATOM 717 C C . ALA A 1 88 ? 3.530 5.490 7.634 1.00 97.62 88 ALA A C 1
ATOM 719 O O . ALA A 1 88 ? 4.313 5.997 6.828 1.00 97.62 88 ALA A O 1
ATOM 720 N N . MET A 1 89 ? 3.472 4.166 7.816 1.00 96.75 89 MET A N 1
ATOM 721 C CA . MET A 1 89 ? 4.298 3.229 7.045 1.00 96.75 89 MET A CA 1
ATOM 722 C C . MET A 1 89 ? 3.871 3.155 5.580 1.00 96.75 89 MET A C 1
ATOM 724 O O . MET A 1 89 ? 4.739 3.278 4.718 1.00 96.75 89 MET A O 1
ATOM 728 N N . ILE A 1 90 ? 2.572 3.026 5.288 1.00 97.06 90 ILE A N 1
ATOM 729 C CA . ILE A 1 90 ? 2.096 2.971 3.896 1.00 97.06 90 ILE A CA 1
ATOM 730 C C . ILE A 1 90 ? 2.365 4.288 3.156 1.00 97.06 90 ILE A C 1
ATOM 732 O O . ILE A 1 90 ? 2.703 4.284 1.983 1.00 97.06 90 ILE A O 1
ATOM 736 N N . THR A 1 91 ? 2.329 5.433 3.845 1.00 97.50 91 THR A N 1
ATOM 737 C CA . THR A 1 91 ? 2.688 6.726 3.235 1.00 97.50 91 THR A CA 1
ATOM 738 C C . THR A 1 91 ? 4.180 6.810 2.892 1.00 97.50 91 THR A C 1
ATOM 740 O O . THR A 1 91 ? 4.554 7.352 1.853 1.00 97.50 91 THR A O 1
ATOM 743 N N . LYS A 1 92 ? 5.057 6.259 3.743 1.00 96.31 92 LYS A N 1
ATOM 744 C CA . LYS A 1 92 ? 6.498 6.176 3.446 1.00 96.31 92 LYS A CA 1
ATOM 745 C C . LYS A 1 92 ? 6.779 5.235 2.281 1.00 96.31 92 LYS A C 1
ATOM 747 O O . LYS A 1 92 ? 7.624 5.547 1.451 1.00 96.31 92 LYS A O 1
ATOM 752 N N . GLU A 1 93 ? 6.074 4.113 2.230 1.00 95.69 93 GLU A N 1
ATOM 753 C CA . GLU A 1 93 ? 6.138 3.153 1.132 1.00 95.69 93 GLU A CA 1
ATOM 754 C C . GLU A 1 93 ? 5.682 3.793 -0.188 1.00 95.69 93 GLU A C 1
ATOM 756 O O . GLU A 1 93 ? 6.452 3.794 -1.149 1.00 95.69 93 GLU A O 1
ATOM 761 N N . GLN A 1 94 ? 4.543 4.490 -0.189 1.00 96.38 94 GLN A N 1
ATOM 762 C CA . GLN A 1 94 ? 4.043 5.222 -1.353 1.00 96.38 94 GLN A CA 1
ATOM 763 C C . GLN A 1 94 ? 5.058 6.226 -1.888 1.00 96.38 94 GLN A C 1
ATOM 765 O O . GLN A 1 94 ? 5.285 6.313 -3.094 1.00 96.38 94 GLN A O 1
ATOM 770 N N . LYS A 1 95 ? 5.743 6.946 -0.993 1.00 96.19 95 LYS A N 1
ATOM 771 C CA . LYS A 1 95 ? 6.803 7.866 -1.405 1.00 96.19 95 LYS A CA 1
ATOM 772 C C . LYS A 1 95 ? 7.925 7.144 -2.161 1.00 96.19 95 LYS A C 1
ATOM 774 O O . LYS A 1 95 ? 8.434 7.692 -3.132 1.00 96.19 95 LYS A O 1
ATOM 779 N N . THR A 1 96 ? 8.308 5.931 -1.754 1.00 93.19 96 THR A N 1
ATOM 780 C CA . THR A 1 96 ? 9.362 5.179 -2.460 1.00 93.19 96 THR A CA 1
ATOM 781 C C . THR A 1 96 ? 8.957 4.800 -3.883 1.00 93.19 96 THR A C 1
ATOM 783 O O . THR A 1 96 ? 9.785 4.909 -4.786 1.00 93.19 96 THR A O 1
ATOM 786 N N . PHE A 1 97 ? 7.688 4.443 -4.100 1.00 92.31 97 PHE A N 1
ATOM 787 C CA . PHE A 1 97 ? 7.144 4.162 -5.430 1.00 92.31 97 PHE A CA 1
ATOM 788 C C . PHE A 1 97 ? 7.024 5.429 -6.281 1.00 92.31 97 PHE A C 1
ATOM 790 O O . PHE A 1 97 ? 7.413 5.420 -7.446 1.00 92.31 97 PHE A O 1
ATOM 797 N N . HIS A 1 98 ? 6.593 6.548 -5.696 1.00 95.44 98 HIS A N 1
ATOM 798 C CA . HIS A 1 98 ? 6.573 7.834 -6.393 1.00 95.44 98 HIS A CA 1
ATOM 799 C C . HIS A 1 98 ? 7.982 8.275 -6.819 1.00 95.44 98 HIS A C 1
ATOM 801 O O . HIS A 1 98 ? 8.209 8.632 -7.975 1.00 95.44 98 HIS A O 1
ATOM 807 N N . ASP A 1 99 ? 8.958 8.180 -5.912 1.00 93.44 99 ASP A N 1
ATOM 808 C CA . ASP A 1 99 ? 10.353 8.505 -6.208 1.00 93.44 99 ASP A CA 1
ATOM 809 C C . ASP A 1 99 ? 10.934 7.581 -7.301 1.00 93.44 99 ASP A C 1
ATOM 811 O O . ASP A 1 99 ? 11.836 8.002 -8.026 1.00 93.44 99 ASP A O 1
ATOM 815 N N . ALA A 1 100 ? 10.466 6.332 -7.414 1.00 91.75 100 ALA A N 1
ATOM 816 C CA . ALA A 1 100 ? 10.847 5.390 -8.470 1.00 91.75 100 ALA A CA 1
ATOM 817 C C . ALA A 1 100 ? 10.177 5.721 -9.817 1.00 91.75 100 ALA A C 1
ATOM 819 O O . ALA A 1 100 ? 10.841 5.712 -10.855 1.00 91.75 100 ALA A O 1
ATOM 820 N N . ARG A 1 101 ? 8.895 6.107 -9.802 1.00 94.62 101 ARG A N 1
ATOM 821 C CA . ARG A 1 101 ? 8.158 6.590 -10.981 1.00 94.62 101 ARG A CA 1
ATOM 822 C C . ARG A 1 101 ? 8.842 7.801 -11.618 1.00 94.62 101 ARG A C 1
ATOM 824 O O . ARG A 1 101 ? 8.972 7.846 -12.836 1.00 94.62 101 ARG A O 1
ATOM 831 N N . VAL A 1 102 ? 9.344 8.736 -10.808 1.00 94.06 102 VAL A N 1
ATOM 832 C CA . VAL A 1 102 ? 10.091 9.911 -11.297 1.00 94.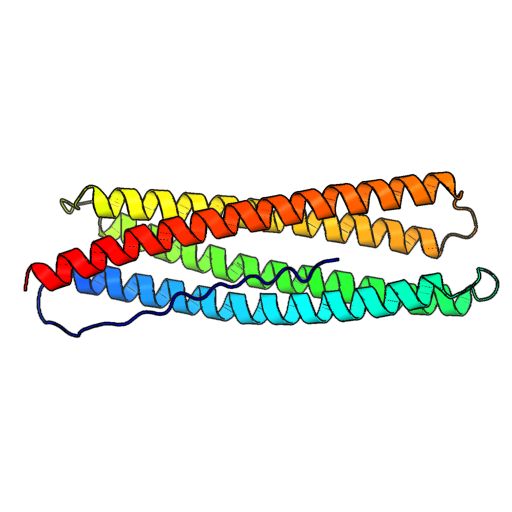06 102 VAL A CA 1
ATOM 833 C C . VAL A 1 102 ? 11.372 9.516 -12.044 1.00 94.06 102 VAL A C 1
ATOM 835 O O . VAL A 1 102 ? 11.657 10.092 -13.091 1.00 94.06 102 VAL A O 1
ATOM 838 N N . GLU A 1 103 ? 12.126 8.521 -11.565 1.00 90.88 103 GLU A N 1
ATOM 839 C CA . GLU A 1 103 ? 13.334 8.039 -12.265 1.00 90.88 103 GLU A CA 1
ATOM 840 C C . GLU A 1 103 ? 12.978 7.415 -13.624 1.00 90.88 103 GLU A C 1
ATOM 842 O O . GLU A 1 103 ? 13.673 7.639 -14.612 1.00 90.88 103 GLU A O 1
ATOM 847 N N . ILE A 1 104 ? 11.864 6.676 -13.697 1.00 91.00 104 ILE A N 1
ATOM 848 C CA . ILE A 1 104 ? 11.364 6.110 -14.957 1.00 91.00 104 ILE A CA 1
ATOM 849 C C . ILE A 1 104 ? 10.944 7.204 -15.942 1.00 91.00 104 ILE A C 1
ATOM 851 O O . ILE A 1 104 ? 11.273 7.107 -17.123 1.00 91.00 104 ILE A O 1
ATOM 855 N N . MET A 1 105 ? 10.277 8.259 -15.471 1.00 91.62 105 MET A N 1
ATOM 856 C CA . MET A 1 105 ? 9.919 9.403 -16.316 1.00 91.62 105 MET A CA 1
ATOM 857 C C . MET A 1 105 ? 11.161 10.095 -16.885 1.00 91.62 105 MET A C 1
ATOM 859 O O . MET A 1 105 ? 11.192 10.433 -18.066 1.00 91.62 105 MET A O 1
ATOM 863 N N . GLN A 1 106 ? 12.196 10.281 -16.062 1.00 89.81 106 GLN A N 1
ATOM 864 C CA . GLN A 1 106 ? 13.462 10.875 -16.498 1.00 89.81 106 GLN A CA 1
ATOM 865 C C . GLN A 1 106 ? 14.185 9.999 -17.522 1.00 89.81 106 GLN A C 1
ATOM 867 O O . GLN A 1 106 ? 14.698 10.535 -18.501 1.00 89.81 106 GLN A O 1
ATOM 872 N N . LEU A 1 107 ? 14.184 8.674 -17.327 1.00 85.81 107 LEU A N 1
ATOM 873 C CA . LEU A 1 107 ? 14.705 7.735 -18.320 1.00 85.81 107 LEU A CA 1
ATOM 874 C C . LEU A 1 107 ? 13.941 7.886 -19.632 1.00 85.81 107 LEU A C 1
ATOM 876 O O . LEU A 1 107 ? 14.538 8.164 -20.657 1.00 85.81 107 LEU A O 1
ATOM 880 N N . GLN A 1 108 ? 12.616 7.762 -19.617 1.00 87.81 108 GLN A N 1
ATOM 881 C CA . GLN A 1 108 ? 11.824 7.857 -20.842 1.00 87.81 108 GLN A CA 1
ATOM 882 C C . GLN A 1 108 ? 12.075 9.169 -21.607 1.00 87.81 108 GLN A C 1
ATOM 884 O O . GLN A 1 108 ? 12.127 9.162 -22.834 1.00 87.81 108 GLN A O 1
ATOM 889 N N . GLU A 1 109 ? 12.269 10.279 -20.894 1.00 87.06 109 GLU A N 1
ATOM 890 C CA . GLU A 1 109 ? 12.609 11.573 -21.485 1.00 87.06 109 GLU A CA 1
ATOM 891 C C . GLU A 1 109 ? 14.033 11.610 -22.072 1.00 87.06 109 GLU A C 1
ATOM 893 O O . GLU A 1 109 ? 14.208 12.108 -23.187 1.00 87.06 109 GLU A O 1
ATOM 898 N N . SER A 1 110 ? 15.047 11.050 -21.391 1.00 83.25 110 SER A N 1
ATOM 899 C CA . SER A 1 110 ? 16.409 10.938 -21.956 1.00 83.25 110 SER A CA 1
ATOM 900 C C . SER A 1 110 ? 16.435 10.049 -23.203 1.00 83.25 110 SER A C 1
ATOM 902 O O . SER A 1 110 ? 17.194 10.289 -24.143 1.00 83.25 110 SER A O 1
ATOM 904 N N . LEU A 1 111 ? 15.509 9.093 -23.248 1.00 79.19 111 LEU A N 1
ATOM 905 C CA . LEU A 1 111 ? 15.251 8.184 -24.349 1.00 79.19 111 LEU A CA 1
ATOM 906 C C . LEU A 1 111 ? 14.222 8.738 -25.374 1.00 79.19 111 LEU A C 1
ATOM 908 O O . LEU A 1 111 ? 13.739 8.007 -26.232 1.00 79.19 111 LEU A O 1
ATOM 912 N N . ARG A 1 112 ? 13.836 10.020 -25.362 1.00 76.81 112 ARG A N 1
ATOM 913 C CA . ARG A 1 112 ? 12.778 10.490 -26.286 1.00 76.81 112 ARG A CA 1
ATOM 914 C C . ARG A 1 112 ? 13.218 10.573 -27.753 1.00 76.81 112 ARG A C 1
ATOM 916 O O . ARG A 1 112 ? 12.401 10.413 -28.654 1.00 76.81 112 ARG A O 1
ATOM 923 N N . ASN A 1 113 ? 14.497 10.862 -27.992 1.00 70.44 113 ASN A N 1
ATOM 924 C CA . ASN A 1 113 ? 15.029 11.131 -29.333 1.00 70.44 113 ASN A CA 1
ATOM 925 C C . ASN A 1 113 ? 15.769 9.943 -29.959 1.00 70.44 113 ASN A C 1
ATOM 927 O O . ASN A 1 113 ? 16.278 10.084 -31.071 1.00 70.44 113 ASN A O 1
ATOM 931 N N . SER A 1 114 ? 15.866 8.807 -29.268 1.00 66.38 114 SER A N 1
ATOM 932 C CA . SER A 1 114 ? 16.463 7.610 -29.863 1.00 66.38 114 SER A CA 1
ATOM 933 C C . SER A 1 114 ? 15.380 6.679 -30.392 1.00 66.38 114 SER A C 1
ATOM 935 O O . SER A 1 114 ? 14.249 6.659 -29.910 1.00 66.38 114 SER A O 1
ATOM 937 N N . ASP A 1 115 ? 15.732 5.922 -31.425 1.00 64.62 115 ASP A N 1
ATOM 938 C CA . ASP A 1 115 ? 14.844 4.953 -32.059 1.00 64.62 115 ASP A CA 1
ATOM 939 C C . ASP A 1 115 ? 14.784 3.688 -31.186 1.00 64.62 115 ASP A C 1
ATOM 941 O O . ASP A 1 115 ? 15.503 2.710 -31.403 1.00 64.62 115 ASP A O 1
ATOM 945 N N . TYR A 1 116 ? 14.021 3.756 -30.090 1.00 66.81 116 TYR A N 1
ATOM 946 C CA . TYR A 1 116 ? 13.880 2.628 -29.174 1.00 66.81 116 TYR A CA 1
ATOM 947 C C . TYR A 1 116 ? 12.939 1.583 -29.747 1.00 66.81 116 TYR A C 1
ATOM 949 O O . TYR A 1 116 ? 11.837 1.871 -30.215 1.00 66.81 116 TYR A O 1
ATOM 957 N N . ASP A 1 117 ? 13.355 0.328 -29.610 1.00 73.56 117 ASP A N 1
ATOM 958 C CA . ASP A 1 117 ? 12.534 -0.817 -29.957 1.00 73.56 117 ASP A CA 1
ATOM 959 C C . ASP A 1 117 ? 11.169 -0.746 -29.247 1.00 73.56 117 ASP A C 1
ATOM 961 O O . ASP A 1 117 ? 11.078 -0.433 -28.055 1.00 73.56 117 ASP A O 1
ATOM 965 N N . GLN A 1 118 ? 10.101 -1.114 -29.958 1.00 83.75 118 GLN A N 1
ATOM 966 C CA . GLN A 1 118 ? 8.741 -1.248 -29.431 1.00 83.75 118 GLN A CA 1
ATOM 967 C C . GLN A 1 118 ? 8.682 -2.021 -28.095 1.00 83.75 118 GLN A C 1
ATOM 969 O O . GLN A 1 118 ? 7.782 -1.788 -27.284 1.00 83.75 118 GLN A O 1
ATOM 974 N N . ARG A 1 119 ? 9.635 -2.930 -27.834 1.00 83.19 119 ARG A N 1
ATOM 975 C CA . ARG A 1 119 ? 9.790 -3.624 -26.543 1.00 83.19 119 ARG A CA 1
ATOM 976 C C . ARG A 1 119 ? 10.000 -2.675 -25.355 1.00 83.19 119 ARG A C 1
ATOM 978 O O . ARG A 1 119 ? 9.392 -2.904 -24.314 1.00 83.19 119 ARG A O 1
ATOM 985 N N . ILE A 1 120 ? 10.810 -1.626 -25.500 1.00 84.00 120 ILE A N 1
ATOM 986 C CA . ILE A 1 120 ? 11.103 -0.658 -24.426 1.00 84.00 120 ILE A CA 1
ATOM 987 C C . ILE A 1 120 ? 9.876 0.214 -24.143 1.00 84.00 120 ILE A C 1
ATOM 989 O O . ILE A 1 120 ? 9.512 0.398 -22.985 1.00 84.00 120 ILE A O 1
ATOM 993 N N . ASN A 1 121 ? 9.159 0.645 -25.183 1.00 87.62 121 ASN A N 1
ATOM 994 C CA . ASN A 1 121 ? 7.898 1.373 -25.008 1.00 87.62 121 ASN A CA 1
ATOM 995 C C . ASN A 1 121 ? 6.853 0.537 -24.256 1.00 87.62 121 ASN A C 1
ATOM 997 O O . ASN A 1 121 ? 6.208 1.039 -23.340 1.00 87.62 121 ASN A O 1
ATOM 1001 N N . LYS A 1 122 ? 6.739 -0.761 -24.574 1.00 90.94 122 LYS A N 1
ATOM 1002 C CA . LYS A 1 122 ? 5.864 -1.683 -23.828 1.00 90.94 122 LYS A CA 1
ATOM 1003 C C . LYS A 1 122 ? 6.270 -1.820 -22.360 1.00 90.94 122 LYS A C 1
ATOM 1005 O O . LYS A 1 122 ? 5.392 -1.905 -21.508 1.00 90.94 122 LYS A O 1
ATOM 1010 N N . LEU A 1 123 ? 7.572 -1.836 -22.061 1.00 89.50 123 LEU A N 1
ATOM 1011 C CA . LEU A 1 123 ? 8.057 -1.850 -20.680 1.00 89.50 123 LEU A CA 1
ATOM 1012 C C . LEU A 1 123 ? 7.648 -0.572 -19.935 1.00 89.50 123 LEU A C 1
ATOM 1014 O O . LEU A 1 123 ? 7.171 -0.676 -18.810 1.00 89.50 123 LEU A O 1
ATOM 1018 N N . PHE A 1 124 ? 7.791 0.608 -20.548 1.00 91.25 124 PHE A N 1
ATOM 1019 C CA . PHE A 1 124 ? 7.368 1.862 -19.919 1.00 91.25 124 PHE A CA 1
ATOM 1020 C C . PHE A 1 124 ? 5.873 1.888 -19.625 1.00 91.25 124 PHE A C 1
ATOM 1022 O O . PHE A 1 124 ? 5.495 2.217 -18.505 1.00 91.25 124 PHE A O 1
ATOM 1029 N N . THR A 1 125 ? 5.033 1.487 -20.582 1.00 94.00 125 THR A N 1
ATOM 1030 C CA . THR A 1 125 ? 3.586 1.371 -20.353 1.00 94.00 125 THR A CA 1
ATOM 1031 C C . THR A 1 125 ? 3.288 0.452 -19.169 1.00 94.00 125 THR A C 1
ATOM 1033 O O . THR A 1 125 ? 2.649 0.888 -18.220 1.00 94.00 125 THR A O 1
ATOM 1036 N N . ALA A 1 126 ? 3.848 -0.763 -19.152 1.00 94.88 126 ALA A N 1
ATOM 1037 C CA . ALA A 1 126 ? 3.628 -1.704 -18.053 1.00 94.88 126 ALA A CA 1
ATOM 1038 C C . ALA A 1 126 ? 4.130 -1.176 -16.694 1.00 94.88 126 ALA A C 1
ATOM 1040 O O . ALA A 1 126 ? 3.517 -1.432 -15.660 1.00 94.88 126 ALA A O 1
ATOM 1041 N N . LEU A 1 127 ? 5.238 -0.426 -16.674 1.00 93.19 127 LEU A N 1
ATOM 1042 C CA . LEU A 1 127 ? 5.736 0.217 -15.458 1.00 93.19 127 LEU A CA 1
ATOM 1043 C C . LEU A 1 127 ? 4.761 1.278 -14.937 1.00 93.19 127 LEU A C 1
ATOM 1045 O O . LEU A 1 127 ? 4.510 1.302 -13.734 1.00 93.19 127 LEU A O 1
ATOM 1049 N N . TYR A 1 128 ? 4.210 2.129 -15.807 1.00 95.75 128 TYR A N 1
ATOM 1050 C CA . TYR A 1 128 ? 3.216 3.127 -15.402 1.00 95.75 128 TYR A CA 1
ATOM 1051 C C . TYR A 1 128 ? 1.919 2.489 -14.926 1.00 95.75 128 TYR A C 1
ATOM 1053 O O . TYR A 1 128 ? 1.453 2.858 -13.852 1.00 95.75 128 TYR A O 1
ATOM 1061 N N . ASP A 1 129 ? 1.418 1.478 -15.636 1.00 96.31 129 ASP A N 1
ATOM 1062 C CA . ASP A 1 129 ? 0.231 0.730 -15.217 1.00 96.31 129 ASP A CA 1
ATOM 1063 C C . ASP A 1 129 ? 0.436 0.128 -13.817 1.00 96.31 129 ASP A C 1
ATOM 1065 O O . ASP A 1 129 ? -0.438 0.206 -12.955 1.00 96.31 129 ASP A O 1
ATOM 1069 N N . ARG A 1 130 ? 1.630 -0.419 -13.542 1.00 95.94 130 ARG A N 1
ATOM 1070 C CA . ARG A 1 130 ? 1.987 -0.928 -12.209 1.00 95.94 130 ARG A CA 1
ATOM 1071 C C . ARG A 1 130 ? 1.987 0.166 -11.141 1.00 95.94 130 ARG A C 1
ATOM 1073 O O . ARG A 1 130 ? 1.537 -0.090 -10.026 1.00 95.94 130 ARG A O 1
ATOM 1080 N N . TYR A 1 131 ? 2.504 1.356 -11.447 1.00 95.44 131 TYR A N 1
ATOM 1081 C CA . TYR A 1 131 ? 2.485 2.483 -10.508 1.00 95.44 131 TYR A CA 1
ATOM 1082 C C . TYR A 1 131 ? 1.064 2.991 -10.247 1.00 95.44 131 TYR A C 1
ATOM 1084 O O . TYR A 1 131 ? 0.737 3.291 -9.105 1.00 95.44 131 TYR A O 1
ATOM 1092 N N . ASP A 1 132 ? 0.205 3.031 -11.263 1.00 97.00 132 ASP A N 1
ATOM 1093 C CA . ASP A 1 132 ? -1.188 3.452 -11.096 1.00 97.00 132 ASP A CA 1
ATOM 1094 C C . ASP A 1 132 ? -1.987 2.432 -10.264 1.00 97.00 132 ASP A C 1
ATOM 1096 O O . ASP A 1 132 ? -2.725 2.809 -9.352 1.00 97.00 132 ASP A O 1
ATOM 1100 N N . MET A 1 133 ? -1.769 1.130 -10.488 1.00 96.88 133 MET A N 1
ATOM 1101 C CA . MET A 1 133 ? -2.331 0.072 -9.636 1.00 96.88 133 MET A CA 1
ATOM 1102 C C . MET A 1 133 ? -1.826 0.157 -8.190 1.00 96.88 133 MET A C 1
ATOM 1104 O O . MET A 1 133 ? -2.582 -0.096 -7.252 1.00 96.88 133 MET A O 1
ATOM 1108 N N . HIS A 1 134 ? -0.558 0.529 -7.992 1.00 96.12 134 HIS A N 1
ATOM 1109 C CA . HIS A 1 134 ? 0.004 0.759 -6.660 1.00 96.12 134 HIS A CA 1
ATOM 1110 C C . HIS A 1 134 ? -0.669 1.934 -5.947 1.00 96.12 134 HIS A C 1
ATOM 1112 O O . HIS A 1 134 ? -1.082 1.793 -4.796 1.00 96.12 134 HIS A O 1
ATOM 1118 N N . ASP A 1 135 ? -0.839 3.065 -6.633 1.00 97.31 135 ASP A N 1
ATOM 1119 C CA . ASP A 1 135 ? -1.506 4.239 -6.070 1.00 97.31 135 ASP A CA 1
ATOM 1120 C C . ASP A 1 135 ? -2.958 3.917 -5.669 1.00 97.31 135 ASP A C 1
ATOM 1122 O O . ASP A 1 135 ? -3.400 4.309 -4.582 1.00 97.31 135 ASP A O 1
ATOM 1126 N N . GLN A 1 136 ? -3.671 3.131 -6.485 1.00 97.00 136 GLN A N 1
ATOM 1127 C CA . GLN A 1 136 ? -5.017 2.650 -6.165 1.00 97.00 136 GLN A CA 1
ATOM 1128 C C . GLN A 1 136 ? -5.030 1.724 -4.939 1.00 97.00 136 GLN A C 1
ATOM 1130 O O . GLN A 1 136 ? -5.847 1.909 -4.032 1.00 97.00 136 GLN A O 1
ATOM 1135 N N . LEU A 1 137 ? -4.099 0.767 -4.869 1.00 96.88 137 LEU A N 1
ATOM 1136 C CA . LEU A 1 137 ? -3.929 -0.112 -3.710 1.00 96.88 137 LEU A CA 1
ATOM 1137 C C . LEU A 1 137 ? -3.689 0.699 -2.429 1.00 96.88 137 LEU A C 1
ATOM 1139 O O . LEU A 1 137 ? -4.341 0.464 -1.410 1.00 96.88 137 LEU A O 1
ATOM 1143 N N . VAL A 1 138 ? -2.780 1.677 -2.466 1.00 97.44 138 VAL A N 1
ATOM 1144 C CA . VAL A 1 138 ? -2.477 2.529 -1.308 1.00 97.44 138 VAL A CA 1
ATOM 1145 C C . VAL A 1 138 ? -3.696 3.349 -0.888 1.00 97.44 138 VAL A C 1
ATOM 1147 O O . VAL A 1 138 ? -3.949 3.496 0.312 1.00 97.44 138 VAL A O 1
ATOM 1150 N N . ALA A 1 139 ? -4.454 3.892 -1.844 1.00 98.06 139 ALA A N 1
ATOM 1151 C CA . ALA A 1 139 ? -5.664 4.653 -1.556 1.00 98.06 139 ALA A CA 1
ATOM 1152 C C . ALA A 1 139 ? -6.713 3.792 -0.833 1.00 98.06 139 ALA A C 1
ATOM 1154 O O . ALA A 1 139 ? -7.174 4.174 0.247 1.00 98.06 139 ALA A O 1
ATOM 1155 N N . ASN A 1 140 ? -7.016 2.607 -1.365 1.00 97.75 140 ASN A N 1
ATOM 1156 C CA . ASN A 1 140 ? -7.991 1.685 -0.776 1.00 97.75 140 ASN A CA 1
ATOM 1157 C C . ASN A 1 140 ? -7.524 1.149 0.581 1.00 97.75 140 ASN A C 1
ATOM 1159 O O . ASN A 1 140 ? -8.299 1.091 1.536 1.00 97.75 140 ASN A O 1
ATOM 1163 N N . TYR A 1 141 ? -6.227 0.875 0.729 1.00 98.00 141 TYR A N 1
ATOM 1164 C CA . TYR A 1 141 ? -5.655 0.498 2.016 1.00 98.00 141 TYR A CA 1
ATOM 1165 C C . TYR A 1 141 ? -5.826 1.599 3.073 1.00 98.00 141 TYR A C 1
ATOM 1167 O O . TYR A 1 141 ? -6.208 1.321 4.209 1.00 98.00 141 TYR A O 1
ATOM 1175 N N . LYS A 1 142 ? -5.586 2.872 2.727 1.00 98.50 142 LYS A N 1
ATOM 1176 C CA . LYS A 1 142 ? -5.818 3.985 3.664 1.00 98.50 142 LYS A CA 1
ATOM 1177 C C . LYS A 1 142 ? -7.295 4.087 4.051 1.00 98.50 142 LYS A C 1
ATOM 1179 O O . LYS A 1 142 ? -7.583 4.292 5.228 1.00 98.50 142 LYS A O 1
ATOM 1184 N N . GLN A 1 143 ? -8.217 3.903 3.103 1.00 98.44 143 GLN A N 1
ATOM 1185 C CA . GLN A 1 143 ? -9.657 3.876 3.388 1.00 98.44 143 GLN A CA 1
ATOM 1186 C C . GLN A 1 143 ? -10.035 2.756 4.362 1.00 98.44 143 GLN A C 1
ATOM 1188 O O . GLN A 1 143 ? -10.776 3.015 5.311 1.00 98.44 143 GLN A O 1
ATOM 1193 N N . LEU A 1 144 ? -9.476 1.553 4.191 1.00 98.38 144 LEU A N 1
ATOM 1194 C CA . LEU A 1 144 ? -9.637 0.448 5.137 1.00 98.38 144 LEU A CA 1
ATOM 1195 C C . LEU A 1 144 ? -9.185 0.851 6.548 1.00 98.38 144 LEU A C 1
ATOM 1197 O O . LEU A 1 144 ? -9.933 0.671 7.507 1.00 98.38 144 LEU A O 1
ATOM 1201 N N . VAL A 1 145 ? -7.995 1.445 6.685 1.00 98.25 145 VAL A N 1
ATOM 1202 C CA . VAL A 1 145 ? -7.483 1.863 8.002 1.00 98.25 145 VAL A CA 1
ATOM 1203 C C . VAL A 1 145 ? -8.362 2.950 8.636 1.00 98.25 145 VAL A C 1
ATOM 1205 O O . VAL A 1 145 ? -8.592 2.927 9.845 1.00 98.25 145 VAL A O 1
ATOM 1208 N N . TYR A 1 146 ? -8.905 3.882 7.847 1.00 98.50 146 TYR A N 1
ATOM 1209 C CA . TYR A 1 146 ? -9.856 4.873 8.358 1.00 98.50 146 TYR A CA 1
ATOM 1210 C C . TYR A 1 146 ? -11.173 4.239 8.820 1.00 98.50 146 TYR A C 1
ATOM 1212 O O . TYR A 1 146 ? -11.639 4.557 9.912 1.00 98.50 146 TYR A O 1
ATOM 1220 N N . ALA A 1 147 ? -11.733 3.295 8.060 1.00 98.19 147 ALA A N 1
ATOM 1221 C CA . ALA A 1 147 ? -12.928 2.562 8.478 1.00 98.19 147 ALA A CA 1
ATOM 1222 C C . ALA A 1 147 ? -12.685 1.754 9.768 1.00 98.19 147 ALA A C 1
ATOM 1224 O O . ALA A 1 147 ? -13.532 1.730 10.660 1.00 98.19 147 ALA A O 1
ATOM 1225 N N . GLN A 1 148 ? -11.498 1.159 9.921 1.00 97.12 148 GLN A N 1
ATOM 1226 C CA . GLN A 1 148 ? -11.093 0.486 11.158 1.00 97.12 148 GLN A CA 1
ATOM 1227 C C . GLN A 1 148 ? -11.015 1.463 12.342 1.00 97.12 148 GLN A C 1
ATOM 1229 O O . GLN A 1 148 ? -11.525 1.161 13.419 1.00 97.12 148 GLN A O 1
ATOM 1234 N N . LEU A 1 149 ? -10.452 2.662 12.155 1.00 97.31 149 LEU A N 1
ATOM 1235 C CA . LEU A 1 149 ? -10.429 3.710 13.186 1.00 97.31 149 LEU A CA 1
ATOM 1236 C C . LEU A 1 149 ? -11.837 4.149 13.624 1.00 97.31 149 LEU A C 1
ATOM 1238 O O . LEU A 1 149 ? -12.055 4.406 14.816 1.00 97.31 149 LEU A O 1
ATOM 1242 N N . GLU A 1 150 ? -12.781 4.233 12.686 1.00 96.44 150 GLU A N 1
ATOM 1243 C CA . GLU A 1 150 ? -14.188 4.516 12.980 1.00 96.44 150 GLU A CA 1
ATOM 1244 C C . GLU A 1 150 ? -14.807 3.396 13.827 1.00 96.44 150 GLU A C 1
ATOM 1246 O O . GLU A 1 150 ? -15.314 3.679 14.915 1.00 96.44 150 GLU A O 1
ATOM 1251 N N . LEU A 1 151 ? -14.663 2.131 13.408 1.00 95.25 151 LEU A N 1
ATOM 1252 C CA . LEU A 1 151 ? -15.116 0.965 14.176 1.00 95.25 151 LEU A CA 1
ATOM 1253 C C . LEU A 1 151 ? -14.548 0.981 15.602 1.00 95.25 151 LEU A C 1
ATOM 1255 O O . LEU A 1 151 ? -15.288 0.867 16.577 1.00 95.25 151 LEU A O 1
ATOM 1259 N N . TYR A 1 152 ? -13.237 1.183 15.751 1.00 94.12 152 TYR A N 1
ATOM 1260 C CA . TYR A 1 152 ? -12.589 1.213 17.064 1.00 94.12 152 TYR A CA 1
ATOM 1261 C C . TYR A 1 152 ? -13.125 2.330 17.951 1.00 94.12 152 TYR A C 1
ATOM 1263 O O . TYR A 1 152 ? -13.226 2.158 19.161 1.00 94.12 152 TYR A O 1
ATOM 1271 N N . THR A 1 153 ? -13.492 3.469 17.369 1.00 92.81 153 THR A N 1
ATOM 1272 C CA . THR A 1 153 ? -14.116 4.562 18.118 1.00 92.81 153 THR A CA 1
ATOM 1273 C C . THR A 1 153 ? -15.480 4.166 18.664 1.00 92.81 153 THR A C 1
ATOM 1275 O O . THR A 1 153 ? -15.789 4.508 19.805 1.00 92.81 153 THR A O 1
ATOM 1278 N N . GLN A 1 154 ? -16.252 3.384 17.914 1.00 91.94 154 GLN A N 1
ATOM 1279 C CA . GLN A 1 154 ? -17.542 2.898 18.391 1.00 91.94 154 GLN A CA 1
ATOM 1280 C C . GLN A 1 154 ? -17.431 1.827 19.473 1.00 91.94 154 GLN A C 1
ATOM 1282 O O . GLN A 1 154 ? -18.285 1.773 20.349 1.00 91.94 154 GLN A O 1
ATOM 1287 N N . LEU A 1 155 ? -16.350 1.044 19.513 1.00 88.50 155 LEU A N 1
ATOM 1288 C CA . LEU A 1 155 ? -16.137 0.076 20.600 1.00 88.50 155 LEU A CA 1
ATOM 1289 C C . LEU A 1 155 ? -16.029 0.731 21.993 1.00 88.50 155 LEU A C 1
ATOM 1291 O O . LEU A 1 155 ? -16.262 0.074 23.005 1.00 88.50 155 LEU A O 1
ATOM 1295 N N . GLU A 1 156 ? -15.677 2.018 22.070 1.00 84.88 156 GLU A N 1
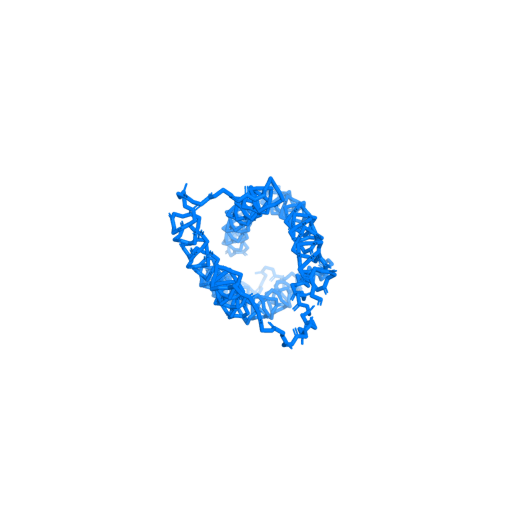ATOM 1296 C CA . GLU A 1 156 ? -15.639 2.782 23.329 1.00 84.88 156 GLU A CA 1
ATOM 1297 C C . GLU A 1 156 ? -16.992 3.423 23.680 1.00 84.88 156 GLU A C 1
ATOM 1299 O O . GLU A 1 156 ? -17.187 3.865 24.821 1.00 84.88 156 GLU A O 1
ATOM 1304 N N . ASN A 1 157 ? -17.905 3.496 22.709 1.00 87.44 157 ASN A N 1
ATOM 1305 C CA . ASN A 1 157 ? -19.195 4.156 22.818 1.00 87.44 157 ASN A CA 1
ATOM 1306 C C . ASN A 1 157 ? -20.207 3.229 23.503 1.00 87.44 157 ASN A C 1
ATOM 1308 O O . ASN A 1 157 ? -20.662 2.248 22.931 1.00 87.44 157 ASN A O 1
ATOM 1312 N N . LEU A 1 158 ? -20.593 3.561 24.736 1.00 81.69 158 LEU A N 1
ATOM 1313 C CA . LEU A 1 158 ? -21.556 2.769 25.511 1.00 81.69 158 LEU A CA 1
ATOM 1314 C C . LEU A 1 158 ? -22.990 2.822 24.961 1.00 81.69 158 LEU A C 1
ATOM 1316 O O . LEU A 1 158 ? -23.823 2.031 25.393 1.00 81.69 158 LEU A O 1
ATOM 1320 N N . SER A 1 159 ? -23.275 3.747 24.044 1.00 87.44 159 SER A N 1
ATOM 1321 C CA . SER A 1 159 ? -24.609 3.949 23.472 1.00 87.44 159 SER A CA 1
ATOM 1322 C C . SER A 1 159 ? -24.783 3.323 22.089 1.00 87.44 159 SER A C 1
ATOM 1324 O O . SER A 1 159 ? -25.905 3.325 21.581 1.00 87.44 159 SER A O 1
ATOM 1326 N N . VAL A 1 160 ? -23.699 2.828 21.474 1.00 88.56 160 VAL A N 1
ATOM 1327 C CA . VAL A 1 160 ? -23.759 2.242 20.129 1.00 88.56 160 VAL A CA 1
ATOM 1328 C C . VAL A 1 160 ? -24.652 1.007 20.142 1.00 88.56 160 VAL A C 1
ATOM 1330 O O . VAL A 1 160 ? -24.553 0.160 21.036 1.00 88.56 160 VAL A O 1
ATOM 1333 N N . GLN A 1 161 ? -25.545 0.911 19.163 1.00 90.12 161 GLN A N 1
ATOM 1334 C CA . GLN A 1 161 ? -26.399 -0.263 19.036 1.00 90.12 161 GLN A CA 1
ATOM 1335 C C . GLN A 1 161 ? -25.638 -1.414 18.363 1.00 90.12 161 GLN A C 1
ATOM 1337 O O . GLN A 1 161 ? -24.787 -1.168 17.507 1.00 90.12 161 GLN A O 1
ATOM 1342 N N . PRO A 1 162 ? -25.948 -2.683 18.688 1.00 87.12 162 PRO A N 1
ATOM 1343 C CA . PRO A 1 162 ? -25.334 -3.826 18.014 1.00 87.12 162 PRO A CA 1
ATOM 1344 C C . PRO A 1 162 ? -25.463 -3.777 16.485 1.00 87.12 162 PRO A C 1
ATOM 1346 O O . PRO A 1 162 ? -24.489 -4.047 15.794 1.00 87.12 162 PRO A O 1
ATOM 1349 N N . SER A 1 163 ? -26.618 -3.348 15.963 1.00 91.00 163 SER A N 1
ATOM 1350 C CA . SER A 1 163 ? -26.845 -3.199 14.519 1.00 91.00 163 SER A CA 1
ATOM 1351 C C . SER A 1 163 ? -25.950 -2.134 13.879 1.00 91.00 163 SER A C 1
ATOM 1353 O O . SER A 1 163 ? -25.480 -2.316 12.766 1.00 91.00 163 SER A O 1
ATOM 1355 N N . GLU A 1 164 ? -25.660 -1.038 14.585 1.00 91.38 164 GLU A N 1
ATOM 1356 C CA . GLU A 1 164 ? -24.730 -0.014 14.091 1.00 91.38 164 GLU A CA 1
ATOM 1357 C C . GLU A 1 164 ? -23.299 -0.571 14.038 1.00 91.38 164 GLU A C 1
ATOM 1359 O O . GLU A 1 164 ? -22.569 -0.323 13.083 1.00 91.38 164 GLU A O 1
ATOM 1364 N N . LEU A 1 165 ? -22.888 -1.364 15.038 1.00 90.00 165 LEU A N 1
ATOM 1365 C CA . LEU A 1 165 ? -21.583 -2.037 15.024 1.00 90.00 165 LEU A CA 1
ATOM 1366 C C . LEU A 1 165 ? -21.451 -3.029 13.861 1.00 90.00 165 LEU A C 1
ATOM 1368 O O . LEU A 1 165 ? -20.367 -3.123 13.284 1.00 90.00 165 LEU A O 1
ATOM 1372 N N . GLU A 1 166 ? -22.523 -3.741 13.511 1.00 91.44 166 GLU A N 1
ATOM 1373 C CA . GLU A 1 166 ? -22.555 -4.638 12.349 1.00 91.44 166 GLU A CA 1
ATOM 1374 C C . GLU A 1 166 ? -22.281 -3.875 11.046 1.00 91.44 166 GLU A C 1
ATOM 1376 O O . GLU A 1 166 ? -21.412 -4.296 10.285 1.00 91.44 166 GLU A O 1
ATOM 1381 N N . GLU A 1 167 ? -22.890 -2.703 10.839 1.00 95.94 167 GLU A N 1
ATOM 1382 C CA . GLU A 1 167 ? -22.633 -1.863 9.656 1.00 95.94 167 GLU A CA 1
ATOM 1383 C C . GLU A 1 167 ? -21.153 -1.447 9.538 1.00 95.94 167 GLU A C 1
ATOM 1385 O O . GLU A 1 167 ? -20.556 -1.500 8.457 1.00 95.94 167 GLU A O 1
ATOM 1390 N N . TYR A 1 168 ? -20.513 -1.070 10.654 1.00 94.19 168 TYR A N 1
ATOM 1391 C CA . TYR A 1 168 ? -19.077 -0.757 10.656 1.00 94.19 168 TYR A CA 1
ATOM 1392 C C . TYR A 1 168 ? -18.219 -1.980 10.313 1.00 94.19 168 TYR A C 1
ATOM 1394 O O . TYR A 1 168 ? -17.228 -1.852 9.588 1.00 94.19 168 TYR A O 1
ATOM 1402 N N . VAL A 1 169 ? -18.581 -3.160 10.824 1.00 93.88 169 VAL A N 1
ATOM 1403 C CA . VAL A 1 169 ? -17.880 -4.417 10.532 1.00 93.88 169 VAL A CA 1
ATOM 1404 C C . VAL A 1 169 ? -18.032 -4.796 9.060 1.00 93.88 169 VAL A C 1
ATOM 1406 O O . VAL A 1 169 ? -17.035 -5.121 8.417 1.00 93.88 169 VAL A O 1
ATOM 1409 N N . GLU A 1 170 ? -19.238 -4.709 8.503 1.00 96.25 170 GLU A N 1
ATOM 1410 C CA . GLU A 1 170 ? -19.502 -4.977 7.086 1.00 96.25 170 GLU A CA 1
ATOM 1411 C C . GLU A 1 170 ? -18.693 -4.052 6.177 1.00 96.25 170 GLU A C 1
ATOM 1413 O O . GLU A 1 170 ? -18.034 -4.521 5.246 1.00 96.25 170 GLU A O 1
ATOM 1418 N N . ARG A 1 171 ? -18.644 -2.751 6.493 1.00 97.50 171 ARG A N 1
ATOM 1419 C CA . ARG A 1 171 ? -17.820 -1.789 5.750 1.00 97.50 171 ARG A CA 1
ATOM 1420 C C . ARG A 1 171 ? -16.331 -2.131 5.809 1.00 97.50 171 ARG A C 1
ATOM 1422 O O . ARG A 1 171 ? -15.653 -2.060 4.785 1.00 97.50 171 ARG A O 1
ATOM 1429 N N . VAL A 1 172 ? -15.810 -2.491 6.984 1.00 96.75 172 VAL A N 1
ATOM 1430 C CA . VAL A 1 172 ? -14.404 -2.909 7.133 1.00 96.75 172 VAL A CA 1
ATOM 1431 C C . VAL A 1 172 ? -14.120 -4.170 6.316 1.00 96.75 172 VAL A C 1
ATOM 1433 O O . VAL A 1 172 ? -13.091 -4.229 5.648 1.00 96.75 172 VAL A O 1
ATOM 1436 N N . ASN A 1 173 ? -15.024 -5.151 6.333 1.00 93.38 173 ASN A N 1
ATOM 1437 C CA . ASN A 1 173 ? -14.864 -6.393 5.579 1.00 93.38 173 ASN A CA 1
ATOM 1438 C C . ASN A 1 173 ? -14.871 -6.145 4.066 1.00 93.38 173 ASN A C 1
ATOM 1440 O O . ASN A 1 173 ? -13.971 -6.617 3.380 1.00 93.38 173 ASN A O 1
ATOM 1444 N N . SER A 1 174 ? -15.812 -5.340 3.563 1.00 97.06 174 SER A N 1
ATOM 1445 C CA . SER A 1 174 ? -15.865 -4.979 2.140 1.00 97.06 174 SER A CA 1
ATOM 1446 C C . SER A 1 174 ? -14.570 -4.306 1.679 1.00 97.06 174 SER A C 1
ATOM 1448 O O . SER A 1 174 ? -13.988 -4.704 0.676 1.00 97.06 174 SER A O 1
ATOM 1450 N N . LEU A 1 175 ? -14.069 -3.325 2.439 1.00 96.06 175 LEU A N 1
ATOM 1451 C CA . LEU A 1 175 ? -12.812 -2.645 2.109 1.00 96.06 175 LEU A CA 1
ATOM 1452 C C . LEU A 1 175 ? -11.599 -3.583 2.200 1.00 96.06 175 LEU A C 1
ATOM 1454 O O . LEU A 1 175 ? -10.625 -3.404 1.471 1.00 96.06 175 LEU A O 1
ATOM 1458 N N . ALA A 1 176 ? -11.629 -4.571 3.097 1.00 93.88 176 ALA A N 1
ATOM 1459 C CA . ALA A 1 176 ? -10.574 -5.574 3.190 1.00 93.88 176 ALA A CA 1
ATOM 1460 C C . ALA A 1 176 ? -10.548 -6.485 1.952 1.00 93.88 176 ALA A C 1
ATOM 1462 O O . ALA A 1 176 ? -9.463 -6.760 1.433 1.00 93.88 176 ALA A O 1
ATOM 1463 N N . ASP A 1 177 ? -11.717 -6.894 1.456 1.00 94.56 177 ASP A N 1
ATOM 1464 C CA . ASP A 1 177 ? -11.844 -7.686 0.230 1.00 94.56 177 ASP A CA 1
ATOM 1465 C C . ASP A 1 177 ? -11.364 -6.898 -1.002 1.00 94.56 177 ASP A C 1
ATOM 1467 O O . ASP A 1 177 ? -10.625 -7.441 -1.831 1.00 94.56 177 ASP A O 1
ATOM 1471 N N . ASP A 1 178 ? -11.697 -5.605 -1.083 1.00 94.88 178 ASP A N 1
ATOM 1472 C CA . ASP A 1 178 ? -11.228 -4.705 -2.146 1.00 94.88 178 ASP A CA 1
ATOM 1473 C C . ASP A 1 178 ? -9.699 -4.580 -2.146 1.00 94.88 178 ASP A C 1
ATOM 1475 O O . ASP A 1 178 ? -9.050 -4.738 -3.184 1.00 94.88 178 ASP A O 1
ATOM 1479 N N . VAL A 1 179 ? -9.098 -4.364 -0.969 1.00 96.12 179 VAL A N 1
ATOM 1480 C CA . VAL A 1 179 ? -7.637 -4.312 -0.812 1.00 96.12 179 VAL A CA 1
ATOM 1481 C C . VAL A 1 179 ? -6.995 -5.633 -1.237 1.00 96.12 179 VAL A C 1
ATOM 1483 O O . VAL A 1 179 ? -5.971 -5.618 -1.921 1.00 96.12 179 VAL A O 1
ATOM 1486 N N . GLU A 1 180 ? -7.582 -6.782 -0.887 1.00 92.88 180 GLU A N 1
ATOM 1487 C CA . GLU A 1 180 ? -7.079 -8.084 -1.338 1.00 92.88 180 GLU A CA 1
ATOM 1488 C C . GLU A 1 180 ? -7.135 -8.211 -2.871 1.00 92.88 180 GLU A C 1
ATOM 1490 O O . GLU A 1 180 ? -6.198 -8.726 -3.489 1.00 92.88 180 GLU A O 1
ATOM 1495 N N . GLY A 1 181 ? -8.203 -7.699 -3.490 1.00 93.81 181 GLY A N 1
ATOM 1496 C CA . GLY A 1 181 ? -8.332 -7.557 -4.939 1.00 93.81 181 GLY A CA 1
ATOM 1497 C C . GLY A 1 181 ? -7.204 -6.736 -5.553 1.00 93.81 181 GLY A C 1
ATOM 1498 O O . GLY A 1 181 ? -6.484 -7.243 -6.415 1.00 93.81 181 GLY A O 1
ATOM 1499 N N . ASN A 1 182 ? -6.976 -5.521 -5.055 1.00 94.44 182 ASN A N 1
ATOM 1500 C CA . ASN A 1 182 ? -5.936 -4.646 -5.598 1.00 94.44 182 ASN A CA 1
ATOM 1501 C C . ASN A 1 182 ? -4.526 -5.206 -5.400 1.00 94.44 182 ASN A C 1
ATOM 1503 O O . ASN A 1 182 ? -3.658 -4.998 -6.246 1.00 94.44 182 ASN A O 1
ATOM 1507 N N . VAL A 1 183 ? -4.276 -5.956 -4.321 1.00 92.00 183 VAL A N 1
ATOM 1508 C CA . VAL A 1 183 ? -2.994 -6.657 -4.154 1.00 92.00 183 VAL A CA 1
ATOM 1509 C C . VAL A 1 183 ? -2.790 -7.696 -5.256 1.00 92.00 183 VAL A C 1
ATOM 1511 O O . VAL A 1 183 ? -1.675 -7.819 -5.768 1.00 92.00 183 VAL A O 1
ATOM 1514 N N . ARG A 1 184 ? -3.829 -8.450 -5.639 1.00 93.62 184 ARG A N 1
ATOM 1515 C CA . ARG A 1 184 ? -3.729 -9.418 -6.746 1.00 93.62 184 ARG A CA 1
ATOM 1516 C C . ARG A 1 184 ? -3.416 -8.716 -8.065 1.00 93.62 184 ARG A C 1
ATOM 1518 O O . ARG A 1 184 ? -2.447 -9.096 -8.713 1.00 93.62 184 ARG A O 1
ATOM 1525 N N . GLU A 1 185 ? -4.152 -7.660 -8.395 1.00 93.94 185 GLU A N 1
ATOM 1526 C CA . GLU A 1 185 ? -3.945 -6.867 -9.617 1.00 93.94 185 GLU A CA 1
ATOM 1527 C C . GLU A 1 185 ? -2.531 -6.268 -9.676 1.00 93.94 185 GLU A C 1
ATOM 1529 O O . GLU A 1 185 ? -1.812 -6.416 -10.667 1.00 93.94 185 GLU A O 1
ATOM 1534 N N . PHE A 1 186 ? -2.072 -5.666 -8.576 1.00 94.12 186 PHE A N 1
ATOM 1535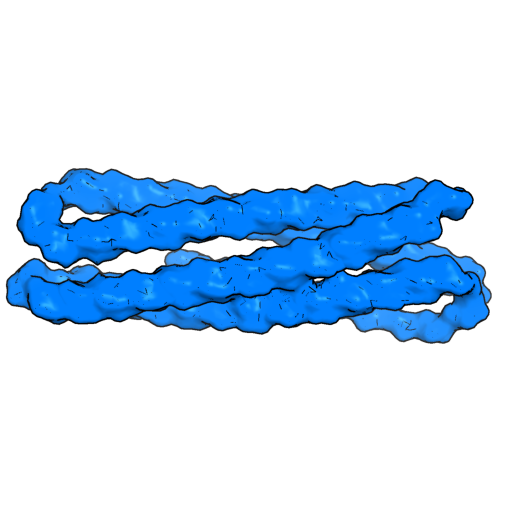 C CA . PHE A 1 186 ? -0.721 -5.117 -8.478 1.00 94.12 186 PHE A CA 1
ATOM 1536 C C . PHE A 1 186 ? 0.365 -6.195 -8.650 1.00 94.12 186 PHE A C 1
ATOM 1538 O O . PHE A 1 186 ? 1.387 -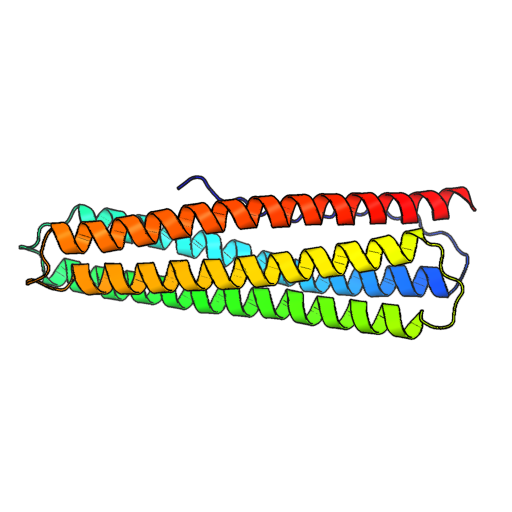5.968 -9.312 1.00 94.12 186 PHE A O 1
ATOM 1545 N N . ASN A 1 187 ? 0.156 -7.387 -8.085 1.00 89.06 187 ASN A N 1
ATOM 1546 C CA . ASN A 1 187 ? 1.079 -8.510 -8.247 1.00 89.06 187 ASN A CA 1
ATOM 1547 C C . ASN A 1 187 ? 1.110 -9.019 -9.696 1.00 89.06 187 ASN A C 1
ATOM 1549 O O . ASN A 1 187 ? 2.192 -9.294 -10.215 1.00 89.06 187 ASN A O 1
ATOM 1553 N N . GLU A 1 188 ? -0.038 -9.112 -10.365 1.00 93.19 188 GLU A N 1
ATOM 1554 C CA . GLU A 1 188 ? -0.123 -9.493 -11.781 1.00 93.19 188 GLU A CA 1
ATOM 1555 C C . GLU A 1 188 ? 0.618 -8.494 -12.676 1.00 93.19 188 GLU A C 1
ATOM 1557 O O . GLU A 1 188 ? 1.440 -8.890 -13.507 1.00 93.19 188 GLU A O 1
ATOM 1562 N N . SER A 1 189 ? 0.429 -7.195 -12.439 1.00 93.50 189 SER A N 1
ATOM 1563 C CA . SER A 1 189 ? 1.169 -6.146 -13.145 1.00 93.50 189 SER A CA 1
ATOM 1564 C C . SER A 1 189 ? 2.677 -6.204 -12.872 1.00 93.50 189 SER A C 1
ATOM 1566 O O . SER A 1 189 ? 3.500 -6.086 -13.784 1.00 93.50 189 SER A O 1
ATOM 1568 N N . THR A 1 190 ? 3.075 -6.514 -11.635 1.00 90.25 190 THR A N 1
ATOM 1569 C CA . THR A 1 190 ? 4.486 -6.750 -11.287 1.00 90.25 190 THR A CA 1
ATOM 1570 C C . THR A 1 190 ? 5.079 -7.939 -12.053 1.00 90.25 190 THR A C 1
ATOM 1572 O O . THR A 1 190 ? 6.216 -7.865 -12.523 1.00 90.25 190 THR A O 1
ATOM 1575 N N . ILE A 1 191 ? 4.325 -9.030 -12.220 1.00 90.75 191 ILE A N 1
ATOM 1576 C CA . ILE A 1 191 ? 4.751 -10.194 -13.013 1.00 90.75 191 ILE A CA 1
ATOM 1577 C C . ILE A 1 191 ? 4.946 -9.807 -14.483 1.00 90.75 191 ILE A C 1
ATOM 1579 O O . ILE A 1 191 ? 5.942 -10.208 -15.093 1.00 90.75 191 ILE A O 1
ATOM 1583 N N . GLU A 1 192 ? 4.041 -9.010 -15.050 1.00 90.94 192 GLU A N 1
ATOM 1584 C CA . GLU A 1 192 ? 4.140 -8.556 -16.438 1.00 90.94 192 GLU A CA 1
ATOM 1585 C C . GLU A 1 192 ? 5.375 -7.673 -16.670 1.00 90.94 192 GLU A C 1
ATOM 1587 O O . GLU A 1 192 ? 6.136 -7.920 -17.613 1.00 90.94 192 GLU A O 1
ATOM 1592 N N . VAL A 1 193 ? 5.646 -6.720 -15.771 1.00 89.00 193 VAL A N 1
ATOM 1593 C CA . VAL A 1 193 ? 6.877 -5.908 -15.795 1.00 89.00 193 VAL A CA 1
ATOM 1594 C C . VAL A 1 193 ? 8.118 -6.803 -15.777 1.00 89.00 193 VAL A C 1
ATOM 1596 O O . VAL A 1 193 ? 8.994 -6.663 -16.634 1.00 89.00 193 VAL A O 1
ATOM 1599 N N . ASN A 1 194 ? 8.173 -7.779 -14.864 1.00 86.06 194 ASN A N 1
ATOM 1600 C CA . ASN A 1 194 ? 9.301 -8.712 -14.761 1.00 86.06 194 ASN A CA 1
ATOM 1601 C C . ASN A 1 194 ? 9.497 -9.519 -16.050 1.00 86.06 194 ASN A C 1
ATOM 1603 O O . ASN A 1 194 ? 10.625 -9.716 -16.511 1.00 86.06 194 ASN A O 1
ATOM 1607 N N . ARG A 1 195 ? 8.396 -9.967 -16.660 1.00 90.44 195 ARG A N 1
ATOM 1608 C CA . ARG A 1 195 ? 8.414 -10.720 -17.916 1.00 90.44 195 ARG A CA 1
ATOM 1609 C C . ARG A 1 195 ? 8.957 -9.879 -19.068 1.00 90.44 195 ARG A C 1
ATOM 1611 O O . ARG A 1 195 ? 9.747 -10.384 -19.867 1.00 90.44 195 ARG A O 1
ATOM 1618 N N . LEU A 1 196 ? 8.510 -8.631 -19.204 1.00 89.25 196 LEU A N 1
ATOM 1619 C CA . LEU A 1 196 ? 8.978 -7.721 -20.254 1.00 89.25 196 LEU A CA 1
ATOM 1620 C C . LEU A 1 196 ? 10.456 -7.383 -20.075 1.00 89.25 196 LEU A C 1
ATOM 1622 O O . LEU A 1 196 ? 11.221 -7.469 -21.036 1.00 89.25 196 LEU A O 1
ATOM 1626 N N . LEU A 1 197 ? 10.860 -7.087 -18.842 1.00 84.44 197 LEU A N 1
ATOM 1627 C CA . LEU A 1 197 ? 12.240 -6.771 -18.514 1.00 84.44 197 LEU A CA 1
ATOM 1628 C C . LEU A 1 197 ? 13.183 -7.943 -18.815 1.00 84.44 197 LEU A C 1
ATOM 1630 O O . LEU A 1 197 ? 14.185 -7.762 -19.502 1.00 84.44 197 LEU A O 1
ATOM 1634 N N . SER A 1 198 ? 12.824 -9.161 -18.399 1.00 83.75 198 SER A N 1
ATOM 1635 C CA . SER A 1 198 ? 13.605 -10.365 -18.709 1.00 83.75 198 SER A CA 1
ATOM 1636 C C . SER A 1 198 ? 13.775 -10.575 -20.218 1.00 83.75 198 SER A C 1
ATOM 1638 O O . SER A 1 198 ? 14.880 -10.856 -20.675 1.00 83.75 198 SER A O 1
ATOM 1640 N N . ARG A 1 199 ? 12.717 -10.371 -21.019 1.00 84.31 199 ARG A N 1
ATOM 1641 C CA . ARG A 1 199 ? 12.804 -10.483 -22.487 1.00 84.31 199 ARG A CA 1
ATOM 1642 C C . ARG A 1 199 ? 13.746 -9.453 -23.100 1.00 84.31 199 ARG A C 1
ATOM 1644 O O . ARG A 1 199 ? 14.455 -9.789 -24.046 1.00 84.31 199 ARG A O 1
ATOM 1651 N N . ILE A 1 200 ? 13.733 -8.221 -22.591 1.00 79.75 200 ILE A N 1
ATOM 1652 C CA . ILE A 1 200 ? 14.647 -7.170 -23.044 1.00 79.75 200 ILE A CA 1
ATOM 1653 C C . ILE A 1 200 ? 16.082 -7.601 -22.741 1.00 79.75 200 ILE A C 1
ATOM 1655 O O . ILE A 1 200 ? 16.857 -7.742 -23.680 1.00 79.75 200 ILE A O 1
ATOM 1659 N N . LEU A 1 201 ? 16.401 -7.939 -21.490 1.00 75.44 201 LEU A N 1
ATOM 1660 C CA . LEU A 1 201 ? 17.751 -8.350 -21.082 1.00 75.44 201 LEU A CA 1
ATOM 1661 C C . LEU A 1 201 ? 18.270 -9.558 -21.884 1.00 75.44 201 LEU A C 1
ATOM 1663 O O . LEU A 1 201 ? 19.350 -9.493 -22.465 1.00 75.44 201 LEU A O 1
ATOM 1667 N N . SER A 1 202 ? 17.472 -10.621 -22.035 1.00 78.00 202 SER A N 1
ATOM 1668 C CA . SER A 1 202 ? 17.879 -11.800 -22.817 1.00 78.00 202 SER A C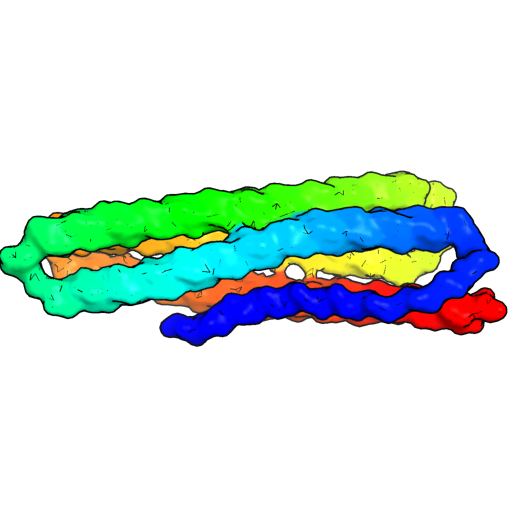A 1
ATOM 1669 C C . SER A 1 202 ? 18.066 -11.518 -24.312 1.00 78.00 202 SER A C 1
ATOM 1671 O O . SER A 1 202 ? 18.822 -12.223 -24.978 1.00 78.00 202 SER A O 1
ATOM 1673 N N . SER A 1 203 ? 17.374 -10.521 -24.875 1.00 70.75 203 SER A N 1
ATOM 1674 C CA . SER A 1 203 ? 17.603 -10.105 -26.266 1.00 70.75 203 SER A CA 1
ATOM 1675 C C . SER A 1 203 ? 18.926 -9.356 -26.443 1.00 70.75 203 SER A C 1
ATOM 1677 O O . SER A 1 203 ? 19.517 -9.416 -27.515 1.00 70.75 203 SER A O 1
ATOM 1679 N N . LEU A 1 204 ? 19.414 -8.704 -25.386 1.00 63.69 204 LEU A N 1
ATOM 1680 C CA . LEU A 1 204 ? 20.678 -7.969 -25.388 1.00 63.69 204 LEU A CA 1
ATOM 1681 C C . LEU A 1 204 ? 21.884 -8.898 -25.207 1.00 63.69 204 LEU A C 1
ATOM 1683 O O . LEU A 1 204 ? 22.928 -8.658 -25.802 1.00 63.69 204 LEU A O 1
ATOM 1687 N N . GLU A 1 205 ? 21.735 -9.985 -24.447 1.00 59.69 205 GLU A N 1
ATOM 1688 C CA . GLU A 1 205 ? 22.776 -11.013 -24.295 1.00 59.69 205 GLU A CA 1
ATOM 1689 C C . GLU A 1 205 ? 22.991 -11.844 -25.569 1.00 59.69 205 GLU A C 1
ATOM 1691 O O . GLU A 1 205 ? 24.105 -12.282 -25.826 1.00 59.69 205 GLU A O 1
ATOM 1696 N N . LYS A 1 206 ? 21.946 -12.054 -26.383 1.00 53.62 206 LYS A N 1
ATOM 1697 C CA . LYS A 1 206 ? 22.031 -12.816 -27.646 1.00 53.62 206 LYS A CA 1
ATOM 1698 C C . LYS A 1 206 ? 22.624 -12.036 -28.822 1.00 53.62 206 LYS A C 1
ATOM 1700 O O . LYS A 1 206 ? 22.948 -12.651 -29.831 1.00 53.62 206 LYS A O 1
ATOM 1705 N N . ASN A 1 207 ? 22.712 -10.711 -28.711 1.00 47.94 207 ASN A N 1
ATOM 1706 C CA . ASN A 1 207 ? 23.278 -9.827 -29.735 1.00 47.94 207 ASN A CA 1
ATOM 1707 C C . ASN A 1 207 ? 24.756 -9.477 -29.462 1.00 47.94 207 ASN A C 1
ATOM 1709 O O . ASN A 1 207 ? 25.276 -8.547 -30.073 1.00 47.94 207 ASN A O 1
ATOM 1713 N N . LYS A 1 208 ? 25.407 -10.200 -28.545 1.00 42.25 208 LYS A N 1
ATOM 1714 C CA . LYS A 1 208 ? 26.844 -10.154 -28.246 1.00 42.25 208 LYS A CA 1
ATOM 1715 C C . LYS A 1 208 ? 27.520 -11.424 -28.734 1.00 42.25 208 LYS A C 1
ATOM 1717 O O . LYS A 1 208 ? 28.703 -11.326 -29.120 1.00 42.25 208 LYS A O 1
#

Radius of gyration: 22.13 Å; chains: 1; bounding box: 58×26×64 Å

Sequence (208 aa):
MKKILLVLSMIFLYGCSHETTQIQEIEMILMKVNEKERLGKGYVKKLGQYEEKEQLVFTAIMELTQQRHFAVRKSVTTIKKIANDRLAMITKEQKTFHDARVEIMQLQESLRNSDYDQRINKLFTALYDRYDMHDQLVANYKQLVYAQLELYTQLENLSVQPSELEEYVERVNSLADDVEGNVREFNESTIEVNRLLSRILSSLEKNK

pLDDT: mean 83.87, std 16.89, range [31.64, 98.5]

Secondary structure (DSSP, 8-state):
--------------------HHHHHHHHHHHHHHHHHHHHHHHHHHHHHHHHHHHHHHHHHHTS-GGGHHHHHHHHHHHHHHHHHHHHHHHHHHHHHHHHHHHHHHHHHHTTTS---HHHHHHHHHHHHHHHHHHHHHHHHHHHHHHHHHHHHHHT-TT--HHHHHHHHHHHHHHHHHHHHHHHHHHHHHHHHHHHHHHHHHHHHTT-

Foldseek 3Di:
DPQLPLDPDDDDDDDDDDDDPLVVLVVVLVVVLVVLLVVLVVLVVVLSVLVVVLVVLVVVLVVDDCVVLVSLVVSLVVSLVSLVSNLVSLVSSLVSLVVSLVSLVVSVVVVVPDPDDPLVVVLSVLSVVLNVLSVVLSVLVNVLSVLVNVLSVCSSPPPDDPVNNVVSVVSSVVSVVVSVVSSVVSVVSSVVSSVSVVVVSVVVVVVD